Protein 2HQ1 (pdb70)

Foldseek 3Di:
DQQALAEEEQEPCLDDLSVLLQLLNQVNHHAYEYEEAPPDPRNVVSQVVSVVVPGHYDYQHDQLLDLVSLVSSVVRRCVRRNAHAEYEQDFCCCLLSTQPSSLVNNCVVRVVRCLVVLHHEYEGEQDVVSSVCNRVNNLVVQLVSQVVSVVSHYAGEYEYEAAEDDPVLVPDDPVVNQVVLVVAQQSDHHYSNVSSVVVVCRSGPVCPPDHSYYHYHYNRD

Secondary structure (DSSP, 8-state):
-TTTT-EEEESS-SSHHHHHHHHHHHHTT-EEEEEE-TT-SHHHHHHHHHHHTT--EEEEES-TTSHHHHHHHHHHHHHHHS---EEEE---HHHHIIIIIHHHHHHHHHHHHHHHHT-EEEEEEP--HHHHHHHHHHHHHHHHHHHHHGGGTEEEEEEEE-SB--HHHHTS-HHHHHHHHTTSTTSS-B-HHHHHHHHHHHHSGGGTT--S-EEEESTT-

Radius of gyration: 16.8 Å; Cα contacts (8 Å, |Δi|>4): 460; chains: 1; bounding box: 51×42×37 Å

CATH classification: 3.40.50.720

Nearest PDB structures (foldseek):
  2hq1-assembly1_A  TM=1.005E+00  e=5.958E-45  Acetivibrio thermocellus
  4wk6-assembly1_D  TM=9.232E-01  e=7.445E-24  Vibrio cholerae 12129(1)
  1i01-assembly2_E  TM=9.158E-01  e=7.546E-23  Escherichia coli
  3grp-assembly1_A  TM=9.390E-01  e=1.864E-21  Bartonella henselae str. Houston-1
  4mow-assembly1_C  TM=8.942E-01  e=3.079E-19  Burkholderia cenocepacia J2315

Structure (mmCIF, N/CA/C/O backbone):
data_2HQ1
#
_entry.id   2HQ1
#
_cell.length_a   77.982
_cell.length_b   99.487
_cell.length_c   69.833
_cell.angle_alpha   90.00
_cell.angle_beta   90.00
_cell.angle_gamma   90.00
#
_symmetry.space_group_name_H-M   'C 2 2 2'
#
loop_
_entity.id
_entity.type
_entity.pdbx_description
1 polymer 'Glucose/ribitol dehydrogenase'
2 water water
#
loop_
_atom_site.group_PDB
_atom_site.id
_atom_site.type_symbol
_atom_site.label_atom_id
_atom_site.label_alt_id
_atom_site.label_comp_id
_atom_site.label_asym_id
_atom_site.label_entity_id
_atom_site.label_seq_id
_atom_site.pdbx_PDB_ins_code
_atom_site.Cartn_x
_atom_site.Cartn_y
_atom_site.Cartn_z
_atom_site.occupancy
_atom_site.B_iso_or_equiv
_atom_site.auth_seq_id
_atom_site.auth_comp_id
_atom_site.auth_asym_id
_atom_site.auth_atom_id
_atom_site.pdbx_PDB_model_num
ATOM 1 N N . MET A 1 1 ? -3.905 13.963 27.601 1.00 29.04 1 MET A N 1
ATOM 2 C CA A MET A 1 1 ? -3.661 14.756 28.839 0.50 28.61 1 MET A CA 1
ATOM 3 C CA B MET A 1 1 ? -3.698 14.719 28.872 0.50 28.87 1 MET A CA 1
ATOM 4 C C . MET A 1 1 ? -4.605 15.967 28.899 1.00 28.46 1 MET A C 1
ATOM 5 O O . MET A 1 1 ? -5.764 15.886 28.491 1.00 28.58 1 MET A O 1
ATOM 14 N N . GLN A 1 2 ? -4.097 17.102 29.385 1.00 27.72 2 GLN A N 1
ATOM 15 C CA . GLN A 1 2 ? -4.896 18.326 29.595 1.00 27.24 2 GLN A CA 1
ATOM 16 C C . GLN A 1 2 ? -5.661 18.870 28.382 1.00 25.84 2 GLN A C 1
ATOM 17 O O . GLN A 1 2 ? -6.746 19.438 28.540 1.00 25.64 2 GLN A O 1
ATOM 23 N N . LEU A 1 3 ? -5.097 18.706 27.188 1.00 24.07 3 LEU A N 1
ATOM 24 C CA . LEU A 1 3 ? -5.701 19.236 25.969 1.00 22.94 3 LEU A CA 1
ATOM 25 C C . LEU A 1 3 ? -6.172 18.145 24.995 1.00 22.77 3 LEU A C 1
ATOM 26 O O . LEU A 1 3 ? -6.361 18.413 23.807 1.00 22.51 3 LEU A O 1
ATOM 31 N N . LYS A 1 4 ? -6.384 16.929 25.504 1.00 22.77 4 LYS A N 1
ATOM 32 C CA . LYS A 1 4 ? -6.901 15.819 24.690 1.00 22.83 4 LYS A CA 1
ATOM 33 C C . LYS A 1 4 ? -8.164 16.217 23.936 1.00 22.66 4 LYS A C 1
ATOM 34 O O . LYS A 1 4 ? -9.101 16.751 24.525 1.00 22.60 4 LYS A O 1
ATOM 36 N N . GLY A 1 5 ? -8.169 15.978 22.629 1.00 22.51 5 GLY A N 1
ATOM 37 C CA . GLY A 1 5 ? -9.331 16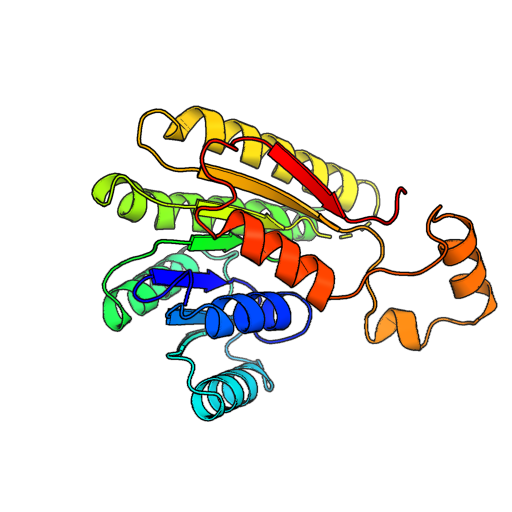.268 21.793 1.00 22.05 5 GLY A CA 1
ATOM 38 C C . GLY A 1 5 ? -9.513 17.726 21.430 1.00 21.55 5 GLY A C 1
ATOM 39 O O . GLY A 1 5 ? -10.474 18.077 20.735 1.00 21.71 5 GLY A O 1
ATOM 40 N N . LYS A 1 6 ? -8.602 18.581 21.896 1.00 20.61 6 LYS A N 1
ATOM 41 C CA . LYS A 1 6 ? -8.601 19.995 21.512 1.00 20.09 6 LYS A CA 1
ATOM 42 C C . LYS A 1 6 ? -7.629 20.252 20.355 1.00 19.58 6 LYS A C 1
ATOM 43 O O . LYS A 1 6 ? -6.683 19.486 20.150 1.00 19.70 6 LYS A O 1
ATOM 49 N N . THR A 1 7 ? -7.881 21.323 19.603 1.00 19.03 7 THR A N 1
ATOM 50 C CA . THR A 1 7 ? -7.035 21.719 18.478 1.00 18.56 7 THR A CA 1
ATOM 51 C C . THR A 1 7 ? -6.392 23.075 18.745 1.00 17.95 7 THR A C 1
ATOM 52 O O . THR A 1 7 ? -7.080 24.041 19.070 1.00 17.94 7 THR A O 1
ATOM 56 N N . ALA A 1 8 ? -5.070 23.136 18.605 1.00 17.14 8 ALA A N 1
ATOM 57 C CA . ALA A 1 8 ? -4.348 24.398 18.736 1.00 16.79 8 ALA A CA 1
ATOM 58 C C . ALA A 1 8 ? -3.662 24.778 17.433 1.00 16.26 8 ALA A C 1
ATOM 59 O O . ALA A 1 8 ? -2.969 23.955 16.827 1.00 16.39 8 ALA A O 1
ATOM 61 N N . ILE A 1 9 ? -3.885 26.019 17.007 1.00 15.55 9 ILE A N 1
ATOM 62 C CA . ILE A 1 9 ? -3.136 26.634 15.911 1.00 15.16 9 ILE A CA 1
ATOM 63 C C . ILE A 1 9 ? -2.043 27.508 16.514 1.00 15.14 9 ILE A C 1
ATOM 64 O O . ILE A 1 9 ? -2.316 28.370 17.343 1.00 14.14 9 ILE A O 1
ATOM 69 N N . VAL A 1 10 ? -0.806 27.267 16.090 1.00 14.92 10 VAL A N 1
ATOM 70 C CA . VAL A 1 10 ? 0.319 28.066 16.532 1.00 15.69 10 VAL A CA 1
ATOM 71 C C . VAL A 1 10 ? 0.914 28.680 15.275 1.00 16.02 10 VAL A C 1
ATOM 72 O O . VAL A 1 10 ? 1.425 27.959 14.414 1.00 16.40 10 VAL A O 1
ATOM 76 N N . THR A 1 11 ? 0.819 29.997 15.147 1.00 16.45 11 THR A N 1
ATOM 77 C CA . THR A 1 11 ? 1.410 30.671 13.993 1.00 17.77 11 THR A CA 1
ATOM 78 C C . THR A 1 11 ? 2.929 30.749 14.172 1.00 18.13 11 THR A C 1
ATOM 79 O O . THR A 1 11 ? 3.428 30.662 15.299 1.00 18.31 11 THR A O 1
ATOM 83 N N . GLY A 1 12 ? 3.652 30.864 13.056 1.00 18.73 12 GLY A N 1
ATOM 84 C CA . GLY A 1 12 ? 5.122 30.938 13.064 1.00 19.39 12 GLY A CA 1
ATOM 85 C C . GLY A 1 12 ? 5.791 29.836 13.871 1.00 19.48 12 GLY A C 1
ATOM 86 O O . GLY A 1 12 ? 6.655 30.100 14.713 1.00 19.78 12 GLY A O 1
ATOM 87 N N . SER A 1 13 ? 5.398 28.595 13.607 1.00 19.44 13 SER A N 1
ATOM 88 C CA . SER A 1 13 ? 5.770 27.474 14.461 1.00 19.85 13 SER A CA 1
ATOM 89 C C . SER A 1 13 ? 6.722 26.465 13.799 1.00 19.93 13 SER A C 1
ATOM 90 O O . SER A 1 13 ? 6.870 25.335 14.270 1.00 19.85 13 SER A O 1
ATOM 93 N N . SER A 1 14 ? 7.384 26.887 12.725 1.00 20.65 14 SER A N 1
ATOM 94 C CA . SER A 1 14 ? 8.310 26.023 11.991 1.00 21.17 14 SER A CA 1
ATOM 95 C C . SER A 1 14 ? 9.606 25.837 12.768 1.00 21.33 14 SER A C 1
ATOM 96 O O . SER A 1 14 ? 10.274 24.806 12.641 1.00 21.70 14 SER A O 1
ATOM 99 N N . ARG A 1 15 ? 9.946 26.841 13.573 1.00 21.22 15 ARG A N 1
ATOM 100 C CA . ARG A 1 15 ? 11.206 26.873 14.304 1.00 21.11 15 ARG A CA 1
ATOM 101 C C . ARG A 1 15 ? 11.101 27.749 15.555 1.00 20.97 15 ARG A C 1
ATOM 102 O O . ARG A 1 15 ? 10.130 28.489 15.733 1.00 20.90 15 ARG A O 1
ATOM 104 N N . GLY A 1 16 ? 12.114 27.657 16.414 1.00 20.61 16 GLY A N 1
ATOM 105 C CA . GLY A 1 16 ? 12.276 28.568 17.540 1.00 20.24 16 GLY A CA 1
ATOM 106 C C . GLY A 1 16 ? 11.139 28.520 18.541 1.00 19.83 16 GLY A C 1
ATOM 107 O O . GLY A 1 16 ? 10.657 27.448 18.900 1.00 19.83 16 GLY A O 1
ATOM 108 N N . LEU A 1 17 ? 10.713 29.694 18.981 1.00 19.87 17 LEU A N 1
ATOM 109 C CA . LEU A 1 17 ? 9.691 29.819 20.015 1.00 19.98 17 LEU A CA 1
ATOM 110 C C . LEU A 1 17 ? 8.355 29.170 19.637 1.00 19.63 17 LEU A C 1
ATOM 111 O O . LEU A 1 17 ? 7.724 28.501 20.468 1.00 19.88 17 LEU A O 1
ATOM 116 N N . GLY A 1 18 ? 7.934 29.366 18.389 1.00 19.05 18 GLY A N 1
ATOM 117 C CA . GLY A 1 18 ? 6.658 28.848 17.907 1.00 18.53 18 GLY A CA 1
ATOM 118 C C . GLY A 1 18 ? 6.643 27.339 17.940 1.00 18.67 18 GLY A C 1
ATOM 119 O O . GLY A 1 18 ? 5.662 26.727 18.368 1.00 18.15 18 GLY A O 1
ATOM 120 N N . LYS A 1 19 ? 7.746 26.741 17.490 1.00 18.27 19 LYS A N 1
ATOM 121 C CA . LYS A 1 19 ? 7.925 25.300 17.528 1.00 18.52 19 LYS A CA 1
ATOM 122 C C . LYS A 1 19 ? 7.895 24.759 18.965 1.00 17.82 19 LYS A C 1
ATOM 123 O O . LYS A 1 19 ? 7.257 23.746 19.227 1.00 17.66 19 LYS A O 1
ATOM 129 N N . ALA A 1 20 ? 8.584 25.435 19.887 1.00 17.39 20 ALA A N 1
ATOM 130 C CA . ALA A 1 20 ? 8.586 25.025 21.294 1.00 17.00 20 ALA A CA 1
ATOM 131 C C . ALA A 1 20 ? 7.174 25.095 21.902 1.00 16.67 20 ALA A C 1
ATOM 132 O O . ALA A 1 20 ? 6.762 24.194 22.632 1.00 16.72 20 ALA A O 1
ATOM 134 N N . ILE A 1 21 ? 6.452 26.167 21.595 1.00 16.82 21 ILE A N 1
ATOM 135 C CA . ILE A 1 21 ? 5.054 26.328 22.032 1.00 16.98 21 ILE A CA 1
ATOM 136 C C . ILE A 1 21 ? 4.159 25.204 21.499 1.00 17.39 21 ILE A C 1
ATOM 137 O O . ILE A 1 21 ? 3.438 24.573 22.266 1.00 17.14 21 ILE A O 1
ATOM 142 N N . ALA A 1 22 ? 4.242 24.933 20.194 1.00 17.71 22 ALA A N 1
ATOM 143 C CA . ALA A 1 22 ? 3.474 23.851 19.574 1.00 18.03 22 ALA A CA 1
ATOM 144 C C . ALA A 1 22 ? 3.851 22.474 20.136 1.00 18.19 22 ALA A C 1
ATOM 145 O O . ALA A 1 22 ? 2.976 21.637 20.369 1.00 18.26 22 ALA A O 1
ATOM 147 N N . TRP A 1 23 ? 5.150 22.249 20.365 1.00 18.72 23 TRP A N 1
ATOM 148 C CA . TRP A 1 23 ? 5.644 21.041 21.033 1.00 19.25 23 TRP A CA 1
ATOM 149 C C . TRP A 1 23 ? 5.011 20.831 22.416 1.00 18.92 23 TRP A C 1
ATOM 150 O O . TRP A 1 23 ? 4.600 19.726 22.753 1.00 18.70 23 TRP A O 1
ATOM 161 N N . LYS A 1 24 ? 4.935 21.888 23.221 1.00 18.84 24 LYS A N 1
ATOM 162 C CA . LYS A 1 24 ? 4.360 21.750 24.558 1.00 18.44 24 LYS A CA 1
ATOM 163 C C . LYS A 1 24 ? 2.853 21.429 24.465 1.00 18.34 24 LYS A C 1
ATOM 164 O O . LYS A 1 24 ? 2.352 20.529 25.156 1.00 17.46 24 LYS A O 1
ATOM 170 N N . LEU A 1 25 ? 2.147 22.155 23.605 1.00 18.23 25 LEU A N 1
ATOM 171 C CA . LEU A 1 25 ? 0.705 21.946 23.452 1.00 18.84 25 LEU A CA 1
ATOM 172 C C . LEU A 1 25 ? 0.416 20.545 22.920 1.00 19.25 25 LEU A C 1
ATOM 173 O O . LEU A 1 25 ? -0.502 19.862 23.397 1.00 19.23 25 LEU A O 1
ATOM 178 N N . GLY A 1 26 ? 1.225 20.112 21.950 1.00 19.69 26 GLY A N 1
ATOM 179 C CA . GLY A 1 26 ? 1.138 18.768 21.404 1.00 20.82 26 GLY A CA 1
ATOM 180 C C . GLY A 1 26 ? 1.289 17.718 22.481 1.00 21.56 26 GLY A C 1
ATOM 181 O O . GLY A 1 26 ? 0.513 16.758 22.535 1.00 21.65 26 GLY A O 1
ATOM 182 N N . ASN A 1 27 ? 2.267 17.915 23.366 1.00 22.15 27 ASN A N 1
ATOM 183 C CA . ASN A 1 27 ? 2.530 16.950 24.426 1.00 23.06 27 ASN A CA 1
ATOM 184 C C . ASN A 1 27 ? 1.523 16.988 25.564 1.00 22.80 27 ASN A C 1
ATOM 185 O O . ASN A 1 27 ? 1.489 16.081 26.390 1.00 23.18 27 ASN A O 1
ATOM 190 N N . MET A 1 28 ? 0.706 18.040 25.594 1.00 22.28 28 MET A N 1
ATOM 191 C CA . MET A 1 28 ? -0.438 18.113 26.510 1.00 21.67 28 MET A CA 1
ATOM 192 C C . MET A 1 28 ? -1.669 17.426 25.923 1.00 21.81 28 MET A C 1
ATOM 193 O O . MET A 1 28 ? -2.748 17.437 26.531 1.00 21.54 28 MET A O 1
ATOM 198 N N . GLY A 1 29 ? -1.494 16.823 24.743 1.00 21.88 29 GLY A N 1
ATOM 199 C CA . GLY A 1 29 ? -2.544 16.055 24.058 1.00 21.47 29 GLY A CA 1
ATOM 200 C C . GLY A 1 29 ? -3.305 16.733 22.930 1.00 21.24 29 GLY A C 1
ATOM 201 O O . GLY A 1 29 ? -4.225 16.136 22.366 1.00 21.36 29 GLY A O 1
ATOM 202 N N . ALA A 1 30 ? -2.939 17.972 22.596 1.00 20.63 30 ALA A N 1
ATOM 203 C CA . ALA A 1 30 ? -3.671 18.737 21.583 1.00 20.06 30 ALA A CA 1
ATOM 204 C C . ALA A 1 30 ? -3.331 18.307 20.162 1.00 20.14 30 ALA A C 1
ATOM 205 O O . ALA A 1 30 ? -2.200 17.916 19.874 1.00 19.56 30 ALA A 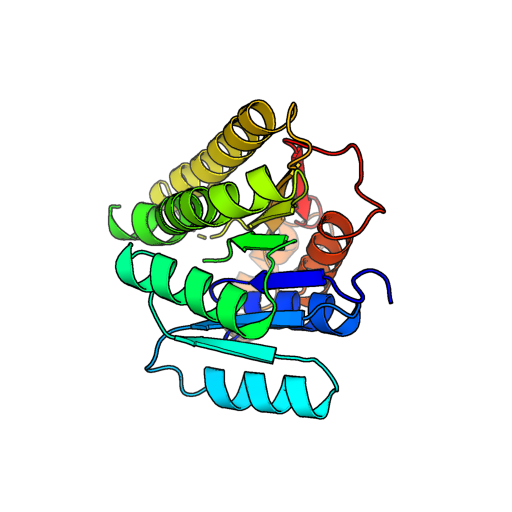O 1
ATOM 207 N N . ASN A 1 31 ? -4.324 18.384 19.279 1.00 19.80 31 ASN A N 1
ATOM 208 C CA . ASN A 1 31 ? -4.085 18.349 17.839 1.00 19.43 31 ASN A CA 1
ATOM 209 C C . ASN A 1 31 ? -3.443 19.675 17.434 1.00 19.17 31 ASN A C 1
ATOM 210 O O . ASN A 1 31 ? -3.889 20.744 17.862 1.00 19.24 31 ASN A O 1
ATOM 215 N N . ILE A 1 32 ? -2.388 19.605 16.631 1.00 18.59 32 ILE A N 1
ATOM 216 C CA . ILE A 1 32 ? -1.599 20.785 16.306 1.00 18.36 32 ILE A CA 1
ATOM 217 C C . ILE A 1 32 ? -1.697 21.159 14.833 1.00 18.60 32 ILE A C 1
ATOM 218 O O . ILE A 1 32 ? -1.587 20.303 13.946 1.00 18.64 32 ILE A O 1
ATOM 223 N N . VAL A 1 33 ? -1.906 22.450 14.593 1.00 18.67 33 VAL A N 1
ATOM 224 C CA . VAL A 1 33 ? -1.770 23.033 13.270 1.00 18.93 33 VAL A CA 1
ATOM 225 C C . VAL A 1 33 ? -0.511 23.898 13.288 1.00 19.28 33 VAL A C 1
ATOM 226 O O . VAL A 1 33 ? -0.485 24.980 13.885 1.00 18.57 33 VAL A O 1
ATOM 230 N N . LEU A 1 34 ? 0.547 23.379 12.672 1.00 20.21 34 LEU A N 1
ATOM 231 C CA . LEU A 1 34 ? 1.766 24.145 12.477 1.00 21.05 34 LEU A CA 1
ATOM 232 C C . LEU A 1 34 ? 1.587 25.107 11.317 1.00 21.80 34 LEU A C 1
ATOM 233 O O . LEU A 1 34 ? 0.813 24.850 10.389 1.00 22.00 34 LEU A O 1
ATOM 238 N N . ASN A 1 35 ? 2.314 26.216 11.371 1.00 22.82 35 ASN A N 1
ATOM 239 C CA . ASN A 1 35 ? 2.254 27.234 10.335 1.00 23.77 35 ASN A CA 1
ATOM 240 C C . ASN A 1 35 ? 3.648 27.769 10.024 1.00 24.69 35 ASN A C 1
ATOM 241 O O . ASN A 1 35 ? 4.478 27.951 10.926 1.00 24.40 35 ASN A O 1
ATOM 246 N N . GLY A 1 36 ? 3.907 27.988 8.739 1.00 25.27 36 GLY A N 1
ATOM 247 C CA . GLY A 1 36 ? 5.167 28.571 8.297 1.00 26.96 36 GLY A CA 1
ATOM 248 C C . GLY A 1 36 ? 5.180 28.782 6.799 1.00 28.08 36 GLY A C 1
ATOM 249 O O . GLY A 1 36 ? 4.276 28.330 6.096 1.00 27.91 36 GLY A O 1
ATOM 250 N N . SER A 1 37 ? 6.213 29.469 6.317 1.00 29.33 37 SER A N 1
ATOM 251 C CA . SER A 1 37 ? 6.402 29.718 4.885 1.00 30.59 37 SER A CA 1
ATOM 252 C C . SER A 1 37 ? 6.466 28.420 4.072 1.00 31.55 37 SER A C 1
ATOM 253 O O . SER A 1 37 ? 7.012 27.419 4.541 1.00 31.24 37 SER A O 1
ATOM 256 N N . PRO A 1 38 ? 5.907 28.433 2.844 1.00 32.86 38 PRO A N 1
ATOM 257 C CA . PRO A 1 38 ? 6.103 27.301 1.930 1.00 33.85 38 PRO A CA 1
ATOM 258 C C . PRO A 1 38 ? 7.592 27.039 1.635 1.00 34.97 38 PRO A C 1
ATOM 259 O O . PRO A 1 38 ? 7.970 25.909 1.305 1.00 34.78 38 PRO A O 1
ATOM 263 N N . ALA A 1 39 ? 8.415 28.079 1.789 1.00 36.56 39 ALA A N 1
ATOM 264 C CA . ALA A 1 39 ? 9.864 28.012 1.544 1.00 37.55 39 ALA A CA 1
ATOM 265 C C . ALA A 1 39 ? 10.678 27.473 2.733 1.00 38.42 39 ALA A C 1
ATOM 266 O O . ALA A 1 39 ? 11.908 27.366 2.650 1.00 38.65 39 ALA A O 1
ATOM 268 N N . SER A 1 40 ? 9.996 27.144 3.832 1.00 38.69 40 SER A N 1
ATOM 269 C CA A SER A 1 40 ? 10.659 26.623 5.027 0.50 38.97 40 SER A CA 1
ATOM 270 C CA B SER A 1 40 ? 10.655 26.627 5.027 0.50 38.89 40 SER A CA 1
ATOM 271 C C . SER A 1 40 ? 11.256 25.241 4.787 1.00 39.09 40 SER A C 1
ATOM 272 O O . SER A 1 40 ? 10.573 24.325 4.310 1.00 39.19 40 SER A O 1
ATOM 277 N N . THR A 1 41 ? 12.537 25.100 5.116 1.00 39.24 41 THR A N 1
ATOM 278 C CA . THR A 1 41 ? 13.217 23.815 5.041 1.00 39.40 41 THR A CA 1
ATOM 279 C C . THR A 1 41 ? 12.862 23.021 6.302 1.00 39.27 41 THR A C 1
ATOM 280 O O . THR A 1 41 ? 12.818 21.785 6.288 1.00 39.63 41 THR A O 1
ATOM 284 N N . SER A 1 42 ? 12.580 23.752 7.380 1.00 38.80 42 SER A N 1
ATOM 285 C CA . SER A 1 42 ? 12.335 23.162 8.698 1.00 38.16 42 SER A CA 1
ATOM 286 C C . SER A 1 42 ? 10.886 22.720 8.956 1.00 37.54 42 SER A C 1
ATOM 287 O O . SER A 1 42 ? 10.662 21.796 9.741 1.00 37.69 42 SER A O 1
ATOM 290 N N . LEU A 1 43 ? 9.918 23.356 8.293 1.00 36.61 43 LEU A N 1
ATOM 291 C CA . LEU A 1 43 ? 8.489 23.083 8.530 1.00 35.65 43 LEU A CA 1
ATOM 292 C C . LEU A 1 43 ? 8.116 21.602 8.431 1.00 35.13 43 LEU A C 1
ATOM 293 O O . LEU A 1 43 ? 7.471 21.055 9.333 1.00 34.86 43 LEU A O 1
ATOM 298 N N . ASP A 1 44 ? 8.516 20.965 7.331 1.00 34.41 44 ASP A N 1
ATOM 299 C CA . ASP A 1 44 ? 8.205 19.555 7.103 1.00 33.58 44 ASP A CA 1
ATOM 300 C C . ASP A 1 44 ? 8.923 18.651 8.109 1.00 32.81 44 ASP A C 1
ATOM 301 O O . ASP A 1 44 ? 8.310 17.734 8.667 1.00 32.72 44 ASP A O 1
ATOM 306 N N . ALA A 1 45 ? 10.211 18.921 8.345 1.00 31.90 45 ALA A N 1
ATOM 307 C CA . ALA A 1 45 ? 11.001 18.165 9.325 1.00 30.91 45 ALA A CA 1
ATOM 308 C C . ALA A 1 45 ? 10.356 18.225 10.705 1.00 30.25 45 ALA A C 1
ATOM 309 O O . ALA A 1 45 ? 10.205 17.198 11.370 1.00 30.18 45 ALA A O 1
ATOM 311 N N . THR A 1 46 ? 9.958 19.434 11.108 1.00 29.48 46 THR A N 1
ATOM 312 C CA . THR A 1 46 ? 9.270 19.681 12.382 1.00 28.54 46 THR A CA 1
ATOM 313 C C . THR A 1 46 ? 7.977 18.869 12.506 1.00 27.96 46 THR A C 1
ATOM 314 O O . THR A 1 46 ? 7.761 18.211 13.526 1.00 27.65 46 THR A O 1
ATOM 318 N N . ALA A 1 47 ? 7.143 18.888 11.464 1.00 27.10 47 ALA A N 1
ATOM 319 C CA . ALA A 1 47 ? 5.917 18.075 11.440 1.00 26.85 47 ALA A CA 1
ATOM 320 C C . ALA A 1 47 ? 6.185 16.576 11.600 1.00 26.64 47 ALA A C 1
ATOM 321 O O . ALA A 1 47 ? 5.468 15.892 12.336 1.00 26.72 47 ALA A O 1
ATOM 323 N N . GLU A 1 48 ? 7.214 16.069 10.916 1.00 26.63 48 GLU A N 1
ATOM 324 C CA . GLU A 1 48 ? 7.584 14.656 11.015 0.50 26.23 48 GLU A CA 1
ATOM 325 C C . GLU A 1 48 ? 8.078 14.295 12.417 1.00 25.99 48 GLU A C 1
ATOM 326 O O . GLU A 1 48 ? 7.735 13.236 12.959 1.00 26.01 48 GLU A O 1
ATOM 332 N N . GLU A 1 49 ? 8.878 15.183 13.003 1.00 25.86 49 GLU A N 1
ATOM 333 C CA . GLU A 1 49 ? 9.305 15.047 14.397 1.00 26.01 49 GLU A CA 1
ATOM 334 C C . GLU A 1 49 ? 8.124 14.952 15.372 1.00 25.87 49 GLU A C 1
ATOM 335 O O . GLU A 1 49 ? 8.106 14.091 16.251 1.00 25.84 49 GLU A O 1
ATOM 341 N N . PHE A 1 50 ? 7.135 15.825 15.193 1.00 26.04 50 PHE A N 1
ATOM 342 C CA . PHE A 1 50 ? 5.920 15.829 16.015 1.00 26.33 50 PHE A CA 1
ATOM 343 C C . PHE A 1 50 ? 5.144 14.520 15.888 1.00 26.67 50 PHE A C 1
ATOM 344 O O . PHE A 1 50 ? 4.731 13.944 16.888 1.00 26.43 50 PHE A O 1
ATOM 352 N N . LYS A 1 51 ? 4.956 14.062 14.650 1.00 27.54 51 LYS A N 1
ATOM 353 C CA . LYS A 1 51 ? 4.255 12.805 14.369 1.00 27.99 51 LYS A CA 1
ATOM 354 C C . LYS A 1 51 ? 4.949 11.603 15.010 1.00 28.27 51 LYS A C 1
ATOM 355 O O . LYS A 1 51 ? 4.288 10.745 15.598 1.00 28.55 51 LYS A O 1
ATOM 357 N N . ALA A 1 52 ? 6.279 11.555 14.909 1.00 28.40 52 ALA A N 1
ATOM 358 C CA . ALA A 1 52 ? 7.066 10.480 15.517 1.00 28.68 52 ALA A CA 1
ATOM 359 C C . ALA A 1 52 ? 6.930 10.455 17.045 1.00 29.02 52 ALA A C 1
ATOM 360 O O . ALA A 1 52 ? 7.012 9.389 17.670 1.00 29.13 52 ALA A O 1
ATOM 362 N N . ALA A 1 53 ? 6.700 11.631 17.633 1.00 29.12 53 ALA A N 1
ATOM 363 C CA . ALA A 1 53 ? 6.484 11.773 19.074 1.00 29.30 53 ALA A CA 1
ATOM 364 C C . ALA A 1 53 ? 5.041 11.490 19.487 1.00 29.20 53 ALA A C 1
ATOM 365 O O . ALA A 1 53 ? 4.709 11.527 20.675 1.00 29.72 53 ALA A O 1
ATOM 367 N N . GLY A 1 54 ? 4.187 11.217 18.505 1.00 29.01 54 GLY A N 1
ATOM 368 C CA . GLY A 1 54 ? 2.805 10.822 18.773 1.00 28.70 54 GLY A CA 1
ATOM 369 C C . GLY A 1 54 ? 1.792 11.953 18.747 1.00 28.36 54 GLY A C 1
ATOM 370 O O . GLY A 1 54 ? 0.647 11.777 19.175 1.00 28.38 54 GLY A O 1
ATOM 371 N N . ILE A 1 55 ? 2.215 13.112 18.246 1.00 27.86 55 ILE A N 1
ATOM 372 C CA . ILE A 1 55 ? 1.354 14.291 18.159 1.00 27.08 55 ILE A CA 1
ATOM 373 C C . ILE A 1 55 ? 0.638 14.294 16.808 1.00 27.23 55 ILE A C 1
ATOM 374 O O . ILE A 1 55 ? 1.273 14.138 15.760 1.00 27.10 55 ILE A O 1
ATOM 379 N N . ASN A 1 56 ? -0.684 14.453 16.847 1.00 27.18 56 ASN A N 1
ATOM 380 C CA A ASN A 1 56 ? -1.471 14.598 15.632 0.50 27.09 56 ASN A CA 1
ATOM 381 C CA B ASN A 1 56 ? -1.491 14.595 15.644 0.50 27.14 56 ASN A CA 1
ATOM 382 C C . ASN A 1 56 ? -1.275 15.993 15.064 1.00 27.12 56 ASN A C 1
ATOM 383 O O . ASN A 1 56 ? -1.617 16.999 15.695 1.00 27.21 56 ASN A O 1
ATOM 392 N N . VAL A 1 57 ? -0.704 16.054 13.870 1.00 26.99 57 VAL A N 1
ATOM 393 C CA . VAL A 1 57 ? -0.293 17.332 13.313 1.00 27.39 57 VAL A CA 1
ATOM 394 C C . VAL A 1 57 ? -0.627 17.510 11.829 1.00 27.42 57 VAL A C 1
ATOM 395 O O . VAL A 1 57 ? -0.448 16.600 11.021 1.00 27.62 57 VAL A O 1
ATOM 399 N N . VAL A 1 58 ? -1.135 18.694 11.499 1.00 27.14 58 VAL A N 1
ATOM 400 C CA . VAL A 1 58 ? -1.350 19.109 10.121 1.00 26.65 58 VAL A CA 1
ATOM 401 C C . VAL A 1 58 ? -0.534 20.381 9.912 1.00 26.44 58 VAL A C 1
ATOM 402 O O . VAL A 1 58 ? -0.194 21.073 10.881 1.00 26.24 58 VAL A O 1
ATOM 406 N N . VAL A 1 59 ? -0.194 20.673 8.661 1.00 26.23 59 VAL A N 1
ATOM 407 C CA . VAL A 1 59 ? 0.636 21.829 8.340 1.00 26.45 59 VAL A CA 1
ATOM 408 C C . VAL A 1 59 ? -0.107 22.792 7.413 1.00 26.68 59 VAL A C 1
ATOM 409 O O . VAL A 1 59 ? -0.619 22.388 6.370 1.00 26.74 59 VAL A O 1
ATOM 413 N N . ALA A 1 60 ? -0.178 24.056 7.820 1.00 27.13 60 ALA A N 1
ATOM 414 C CA . ALA A 1 60 ? -0.709 25.132 6.989 1.00 27.87 60 ALA A CA 1
ATOM 415 C C . ALA A 1 60 ? 0.435 26.032 6.507 1.00 28.54 60 ALA A C 1
ATOM 416 O O . ALA A 1 60 ? 1.040 26.763 7.300 1.00 28.22 60 ALA A O 1
ATOM 418 N N . LYS A 1 61 ? 0.736 25.964 5.208 1.00 29.26 61 LYS A N 1
ATOM 419 C CA . LYS A 1 61 ? 1.836 26.740 4.623 1.00 30.18 61 LYS A CA 1
ATOM 420 C C . LYS A 1 61 ? 1.345 28.075 4.070 1.00 30.56 61 LYS A C 1
ATOM 421 O O . LYS A 1 61 ? 0.376 28.123 3.310 1.00 30.98 61 LYS A O 1
ATOM 427 N N . GLY A 1 62 ? 2.021 29.151 4.452 1.00 30.73 62 GLY A N 1
ATOM 428 C CA . GLY A 1 62 ? 1.643 30.495 4.030 1.00 31.22 62 GLY A CA 1
ATOM 429 C C . GLY A 1 62 ? 2.135 31.573 4.977 1.00 31.38 62 GLY A C 1
ATOM 430 O O . GLY A 1 62 ? 2.753 31.276 6.000 1.00 31.86 62 GLY A O 1
ATOM 431 N N . ASP A 1 63 ? 1.865 32.828 4.628 1.00 31.37 63 ASP A N 1
ATOM 432 C CA . ASP A 1 63 ? 2.213 33.968 5.475 1.00 31.43 63 ASP A CA 1
ATOM 433 C C . ASP A 1 63 ? 0.943 34.546 6.091 1.00 31.23 63 ASP A C 1
ATOM 434 O O . ASP A 1 63 ? 0.041 34.986 5.375 1.00 31.09 63 ASP A O 1
ATOM 436 N N . VAL A 1 64 ? 0.876 34.535 7.420 1.00 31.22 64 VAL A N 1
ATOM 437 C CA . VAL A 1 64 ? -0.340 34.950 8.139 1.00 30.93 64 VAL A CA 1
ATOM 438 C C . VAL A 1 64 ? -0.556 36.466 8.187 1.00 31.10 64 VAL A C 1
ATOM 439 O O . VAL A 1 64 ? -1.483 36.950 8.851 1.00 30.88 64 VAL A O 1
ATOM 443 N N . LYS A 1 65 ? 0.297 37.206 7.483 1.00 31.15 65 LYS A N 1
ATOM 444 C CA . LYS A 1 65 ? 0.096 38.638 7.283 1.00 31.60 65 LYS A CA 1
ATOM 445 C C . LYS A 1 65 ? -0.817 38.892 6.068 1.00 31.63 65 LYS A C 1
ATOM 446 O O . LYS A 1 65 ? -1.242 40.022 5.821 1.00 31.63 65 LYS A O 1
ATOM 452 N N . ASN A 1 66 ? -1.126 37.825 5.333 1.00 31.65 66 ASN A N 1
ATOM 453 C CA . ASN A 1 66 ? -2.014 37.896 4.173 1.00 31.92 66 ASN A CA 1
ATOM 454 C C . ASN A 1 66 ? -3.346 37.176 4.419 1.00 31.48 66 ASN A C 1
ATOM 455 O O . ASN A 1 66 ? -3.345 36.005 4.800 1.00 31.73 66 ASN A O 1
ATOM 460 N N . PRO A 1 67 ? -4.482 37.874 4.196 1.00 31.22 67 PRO A N 1
ATOM 461 C CA . PRO A 1 67 ? -5.840 37.329 4.381 1.00 30.88 67 PRO A CA 1
ATOM 462 C C . PRO A 1 67 ? -6.116 35.955 3.741 1.00 30.47 67 PRO A C 1
ATOM 463 O O . PRO A 1 67 ? -6.781 35.115 4.357 1.00 30.58 67 PRO A O 1
ATOM 467 N N . GLU A 1 68 ? -5.622 35.732 2.523 1.00 29.66 68 GLU A N 1
ATOM 468 C CA . GLU A 1 68 ? -5.844 34.470 1.815 1.00 28.67 68 GLU A CA 1
ATOM 469 C C . GLU A 1 68 ? -5.174 33.287 2.510 1.00 28.10 68 GLU A C 1
ATOM 470 O O . GLU A 1 68 ? -5.750 32.196 2.576 1.00 27.83 68 GLU A O 1
ATOM 472 N N . ASP A 1 69 ? -3.966 33.507 3.028 1.00 27.28 69 ASP A N 1
ATOM 473 C CA . ASP A 1 69 ? -3.239 32.479 3.779 1.00 26.81 69 ASP A CA 1
ATOM 474 C C . ASP A 1 69 ? -3.871 32.229 5.149 1.00 26.19 69 ASP A C 1
ATOM 475 O O . ASP A 1 69 ? -3.858 31.100 5.637 1.00 25.85 69 ASP A O 1
ATOM 480 N N . VAL A 1 70 ? -4.404 33.286 5.764 1.00 25.64 70 VAL A N 1
ATOM 481 C CA . VAL A 1 70 ? -5.131 33.153 7.036 1.00 25.13 70 VAL A CA 1
ATOM 482 C C . VAL A 1 70 ? -6.356 32.253 6.832 1.00 25.09 70 VAL A C 1
ATOM 483 O O . VAL A 1 70 ? -6.582 31.330 7.609 1.00 25.10 70 VAL A O 1
ATOM 487 N N . GLU A 1 71 ? -7.116 32.507 5.762 1.00 25.45 71 GLU A N 1
ATOM 488 C CA . GLU A 1 71 ? -8.269 31.682 5.395 1.00 25.47 71 GLU A CA 1
ATOM 489 C C . GLU A 1 71 ? -7.884 30.225 5.151 1.00 25.63 71 GLU A C 1
ATOM 490 O O . GLU A 1 71 ? -8.562 29.316 5.639 1.00 25.16 71 GLU A O 1
ATOM 492 N N . ASN A 1 72 ? -6.793 30.010 4.408 1.00 25.73 72 ASN A N 1
ATOM 493 C CA . ASN A 1 72 ? -6.247 28.665 4.195 1.00 26.05 72 ASN A CA 1
ATOM 494 C C . ASN A 1 72 ? -5.928 27.957 5.507 1.00 25.65 72 ASN A C 1
ATOM 495 O O . ASN A 1 72 ? -6.305 26.800 5.702 1.00 25.39 72 ASN A O 1
ATOM 500 N N . MET A 1 73 ? -5.219 28.661 6.391 1.00 25.71 73 MET A N 1
ATOM 501 C CA . MET A 1 73 ? -4.825 28.121 7.695 1.00 25.76 73 MET A CA 1
ATOM 502 C C . MET A 1 73 ? -6.050 27.625 8.457 1.00 24.89 73 MET A C 1
ATOM 503 O O . MET A 1 73 ? -6.074 26.486 8.938 1.00 24.42 73 MET A O 1
ATOM 508 N N . VAL A 1 74 ? -7.063 28.485 8.534 1.00 24.68 74 VAL A N 1
ATOM 509 C CA . VAL A 1 74 ? -8.328 28.162 9.193 1.00 24.73 74 VAL A CA 1
ATOM 510 C C . VAL A 1 74 ? -8.998 26.972 8.522 1.00 24.89 74 VAL A C 1
ATOM 511 O O . VAL A 1 74 ? -9.440 26.046 9.200 1.00 24.93 74 VAL A O 1
ATOM 515 N N . LYS A 1 75 ? -9.031 26.975 7.190 1.00 25.55 75 LYS A N 1
ATOM 516 C CA . LYS A 1 75 ? -9.608 25.852 6.444 1.00 26.39 75 LYS A CA 1
ATOM 517 C C . LYS A 1 75 ? -8.853 24.541 6.655 1.00 26.34 75 LYS A C 1
ATOM 518 O O . LYS A 1 75 ? -9.486 23.495 6.804 1.00 26.50 75 LYS A O 1
ATOM 524 N N . THR A 1 76 ? -7.518 24.573 6.682 1.00 26.73 76 THR A N 1
ATOM 525 C CA . THR A 1 76 ? -6.787 23.317 6.929 1.00 27.42 76 THR A CA 1
ATOM 526 C C . THR A 1 76 ? -7.016 22.786 8.345 1.00 27.26 76 THR A C 1
ATOM 527 O O . THR A 1 76 ? -7.082 21.577 8.539 1.00 27.80 76 THR A O 1
ATOM 531 N N . ALA A 1 77 ? -7.161 23.689 9.317 1.00 27.31 77 ALA A N 1
ATOM 532 C CA . ALA A 1 77 ? -7.490 23.305 10.692 1.00 27.20 77 ALA A CA 1
ATOM 533 C C . ALA A 1 77 ? -8.849 22.612 10.747 1.00 27.36 77 ALA A C 1
ATOM 534 O O . ALA A 1 77 ? -8.984 21.512 11.308 1.00 27.27 77 ALA A O 1
ATOM 536 N N . MET A 1 78 ? -9.845 23.260 10.149 1.00 27.59 78 MET A N 1
ATOM 537 C CA . MET A 1 78 ? -11.218 22.754 10.158 1.00 28.11 78 MET A CA 1
ATOM 538 C C . MET A 1 78 ? -11.348 21.445 9.381 1.00 28.24 78 MET A C 1
ATOM 539 O O . MET A 1 78 ? -11.944 20.493 9.882 1.00 28.64 78 MET A O 1
ATOM 544 N N . ASP A 1 79 ? -10.764 21.387 8.181 1.00 28.54 79 ASP A N 1
ATOM 545 C CA . ASP A 1 79 ? -10.725 20.144 7.397 1.00 28.71 79 ASP A CA 1
ATOM 546 C C . ASP A 1 79 ? -10.120 18.998 8.208 1.00 28.83 79 ASP A C 1
ATOM 547 O O . ASP A 1 79 ? -10.654 17.885 8.203 1.00 28.70 79 ASP A O 1
ATOM 552 N N . ALA A 1 80 ? -9.022 19.279 8.915 1.00 28.31 80 ALA A N 1
ATOM 553 C CA . ALA A 1 80 ? -8.319 18.252 9.678 1.00 28.33 80 ALA A CA 1
ATOM 554 C C . ALA A 1 80 ? -9.052 17.817 10.946 1.00 28.26 80 ALA A C 1
ATOM 555 O O . ALA A 1 80 ? -9.228 16.624 11.186 1.00 28.69 80 ALA A O 1
ATOM 557 N N . PHE A 1 81 ? -9.498 18.786 11.738 1.00 28.06 81 PHE A N 1
ATOM 558 C CA . PHE A 1 81 ? -9.949 18.512 13.098 1.00 27.83 81 PHE A CA 1
ATOM 559 C C . PHE A 1 81 ? -11.370 18.998 13.413 1.00 27.49 81 PHE A C 1
ATOM 560 O O . PHE A 1 81 ? -11.939 18.616 14.435 1.00 28.22 81 PHE A O 1
ATOM 568 N N . GLY A 1 82 ? -11.930 19.846 12.554 1.00 26.93 82 GLY A N 1
ATOM 569 C CA . GLY A 1 82 ? -13.325 20.299 12.693 1.00 25.88 82 GLY A CA 1
ATOM 570 C C . GLY A 1 82 ? -13.604 21.302 13.800 1.00 25.16 82 GLY A C 1
ATOM 571 O O . GLY A 1 82 ? -14.763 21.601 14.095 1.00 25.12 82 GLY A O 1
ATOM 572 N N . ARG A 1 83 ? -12.550 21.828 14.422 1.00 23.45 83 ARG A N 1
ATOM 573 C CA . ARG A 1 83 ? -12.702 22.789 15.513 1.00 22.54 83 ARG A CA 1
ATOM 574 C C . ARG A 1 83 ? -11.378 23.505 15.770 1.00 21.66 83 ARG A C 1
ATOM 575 O O . ARG A 1 83 ? -10.328 23.032 15.328 1.00 21.26 83 ARG A O 1
ATOM 583 N N . ILE A 1 84 ? -11.452 24.635 16.476 1.00 20.59 84 ILE A N 1
ATOM 584 C CA . ILE A 1 84 ? -10.276 25.399 16.912 1.00 19.70 84 ILE A CA 1
ATOM 585 C C . ILE A 1 84 ? -10.486 25.881 18.348 1.00 18.91 84 ILE A C 1
ATOM 586 O O . ILE A 1 84 ? -11.280 26.787 18.598 1.00 18.87 84 ILE A O 1
ATOM 591 N N . ASP A 1 85 ? -9.752 25.294 19.284 1.00 18.23 85 ASP A N 1
ATOM 592 C CA . ASP A 1 85 ? -9.907 25.640 20.700 1.00 18.08 85 ASP A CA 1
ATOM 593 C C . ASP A 1 85 ? -8.904 26.687 21.165 1.00 17.36 85 ASP A C 1
ATOM 594 O O . ASP A 1 85 ? -9.172 27.456 22.080 1.00 17.05 85 ASP A O 1
ATOM 599 N N . ILE A 1 86 ? -7.739 26.698 20.525 1.00 16.98 86 ILE A N 1
ATOM 600 C CA . ILE A 1 86 ? -6.633 27.546 20.943 1.00 16.55 86 ILE A CA 1
ATOM 601 C C . ILE A 1 86 ? -5.980 28.141 19.700 1.00 16.04 86 ILE A C 1
ATOM 602 O O . ILE A 1 86 ? -5.658 27.412 18.759 1.00 15.72 86 ILE A O 1
ATOM 607 N N . LEU A 1 87 ? -5.823 29.462 19.705 1.00 15.71 87 LEU A N 1
ATOM 608 C CA . LEU A 1 87 ? -5.004 30.165 18.718 1.00 15.38 87 LEU A CA 1
ATOM 609 C C . LEU A 1 87 ? -3.846 30.853 19.432 1.00 15.23 87 LEU A C 1
ATOM 610 O O . LEU A 1 87 ? -4.058 31.711 20.292 1.00 15.54 87 LEU A O 1
ATOM 615 N N . VAL A 1 88 ? -2.625 30.492 19.052 1.00 15.40 88 VAL A N 1
ATOM 616 C CA . VAL A 1 88 ? -1.445 31.201 19.548 1.00 15.36 88 VAL A CA 1
ATOM 617 C C . VAL A 1 88 ? -0.909 32.111 18.425 1.00 15.24 88 VAL A C 1
ATOM 618 O O . VAL A 1 88 ? -0.433 31.632 17.391 1.00 14.58 88 VAL A O 1
ATOM 622 N N . ASN A 1 89 ? -1.007 33.413 18.637 1.00 15.43 89 ASN A N 1
ATOM 623 C CA . ASN A 1 89 ? -0.502 34.384 17.674 1.00 16.39 89 ASN A CA 1
ATOM 624 C C . ASN A 1 89 ? 0.950 34.705 17.995 1.00 17.05 89 ASN A C 1
ATOM 625 O O . ASN A 1 89 ? 1.251 35.503 18.899 1.00 16.93 89 ASN A O 1
ATOM 630 N N . ASN A 1 90 ? 1.832 34.040 17.259 1.00 18.49 90 ASN A N 1
ATOM 631 C CA . ASN A 1 90 ? 3.268 34.140 17.430 1.00 20.39 90 ASN A CA 1
ATOM 632 C C . ASN A 1 90 ? 3.914 34.590 16.109 1.00 22.06 90 ASN A C 1
ATOM 633 O O . ASN A 1 90 ? 3.797 33.908 15.091 1.00 23.22 90 ASN A O 1
ATOM 638 N N . ALA A 1 91 ? 4.575 35.744 16.130 1.00 23.87 91 ALA A N 1
ATOM 639 C CA . ALA A 1 91 ? 5.178 36.352 14.927 1.00 24.64 91 ALA A CA 1
ATOM 640 C C . ALA A 1 91 ? 5.676 37.761 15.239 1.00 25.19 91 ALA A C 1
ATOM 641 O O . ALA A 1 91 ? 6.068 38.516 14.337 1.00 26.27 91 ALA A O 1
ATOM 643 N N . TRP A 1 107 ? 8.835 50.798 9.528 1.00 35.84 107 TRP A N 1
ATOM 644 C CA . TRP A 1 107 ? 7.675 50.973 10.397 1.00 35.87 107 TRP A CA 1
ATOM 645 C C . TRP A 1 107 ? 6.510 50.086 9.960 1.00 35.83 107 TRP A C 1
ATOM 646 O O . TRP A 1 107 ? 5.922 49.376 10.785 1.00 35.83 107 TRP A O 1
ATOM 648 N N . ASP A 1 108 ? 6.191 50.132 8.665 1.00 35.76 108 ASP A N 1
ATOM 649 C CA . ASP A 1 108 ? 5.108 49.331 8.080 1.00 35.74 108 ASP A CA 1
ATOM 650 C C . ASP A 1 108 ? 5.312 47.831 8.275 1.00 35.56 108 ASP A C 1
ATOM 651 O O . ASP A 1 108 ? 4.382 47.130 8.666 1.00 35.42 108 ASP A O 1
ATOM 656 N N . ASP A 1 109 ? 6.531 47.358 8.012 1.00 35.40 109 ASP A N 1
ATOM 657 C CA . ASP A 1 109 ? 6.877 45.938 8.134 1.00 35.11 109 ASP A CA 1
ATOM 658 C C . ASP A 1 109 ? 6.762 45.417 9.571 1.00 34.98 109 ASP A C 1
ATOM 659 O O . ASP A 1 109 ? 6.320 44.286 9.792 1.00 34.81 109 ASP A O 1
ATOM 661 N N . VAL A 1 110 ? 7.159 46.249 10.535 1.00 34.71 110 VAL A N 1
ATOM 662 C CA . VAL A 1 110 ? 7.087 45.897 11.957 1.00 34.48 110 VAL A CA 1
ATOM 663 C C . VAL A 1 110 ? 5.644 45.719 12.451 1.00 34.23 110 VAL A C 1
ATOM 664 O O . VAL A 1 110 ? 5.313 44.700 13.065 1.00 33.89 110 VAL A O 1
ATOM 666 N N . LEU A 1 111 ? 4.798 46.713 12.177 1.00 33.99 111 LEU A N 1
ATOM 667 C CA . LEU A 1 111 ? 3.389 46.681 12.582 1.00 33.88 111 LEU A CA 1
ATOM 668 C C . LEU A 1 111 ? 2.583 45.633 11.807 1.00 33.82 111 LEU A C 1
ATOM 669 O O . LEU A 1 111 ? 1.623 45.054 12.336 1.00 33.71 111 LEU A O 1
ATOM 674 N N . ASN A 1 112 ? 2.987 45.381 10.564 1.00 33.57 112 ASN A N 1
ATOM 675 C CA . ASN A 1 112 ? 2.370 44.327 9.762 1.00 33.46 112 ASN A CA 1
ATOM 676 C C . ASN A 1 112 ? 2.705 42.912 10.239 1.00 33.13 112 ASN A C 1
ATOM 677 O O . ASN A 1 112 ? 1.818 42.061 10.320 1.00 33.50 112 ASN A O 1
ATOM 682 N N . THR A 1 113 ? 3.975 42.666 10.562 1.00 32.57 113 THR A N 1
ATOM 683 C CA . THR A 1 113 ? 4.428 41.330 10.951 1.00 32.07 113 THR A CA 1
ATOM 684 C C . THR A 1 113 ? 3.817 40.862 12.275 1.00 31.61 113 THR A C 1
ATOM 685 O O . THR A 1 113 ? 3.108 39.862 12.315 1.00 31.76 113 THR A O 1
ATOM 687 N N . ASN A 1 114 ? 4.079 41.598 13.348 1.00 30.92 114 ASN A N 1
ATOM 688 C CA . ASN A 1 114 ? 3.570 41.234 14.667 1.00 30.14 114 ASN A CA 1
ATOM 689 C C . ASN A 1 114 ? 2.057 41.440 14.767 1.00 29.29 114 ASN A C 1
ATOM 690 O O . ASN A 1 114 ? 1.277 40.467 14.796 1.00 29.56 114 ASN A O 1
ATOM 692 N N . LEU A 1 115 ? 1.653 42.707 14.770 1.00 28.04 115 LEU A N 1
ATOM 693 C CA . LEU A 1 115 ? 0.294 43.113 15.118 1.00 26.74 115 LEU A CA 1
ATOM 694 C C . LEU A 1 115 ? -0.775 42.748 14.087 1.00 26.16 115 LEU A C 1
ATOM 695 O O . LEU A 1 115 ? -1.845 42.250 14.454 1.00 25.71 115 LEU A O 1
ATOM 700 N N . LYS A 1 116 ? -0.496 42.987 12.805 1.00 25.53 116 LYS A N 1
ATOM 701 C CA . LYS A 1 116 ? -1.495 42.730 11.762 1.00 24.72 116 LYS A CA 1
ATOM 702 C C . LYS A 1 116 ? -1.836 41.244 11.601 1.00 24.03 116 LYS A C 1
ATOM 703 O O . LYS A 1 116 ? -3.005 40.906 11.412 1.00 24.36 116 LYS A O 1
ATOM 705 N N . SER A 1 117 ? -0.832 40.371 11.706 1.00 23.00 117 SER A N 1
ATOM 706 C CA . SER A 1 117 ? -1.046 38.916 11.705 1.00 22.40 117 SER A CA 1
ATOM 707 C C . SER A 1 117 ? -1.961 38.476 12.853 1.00 21.41 117 SER A C 1
ATOM 708 O O . SER A 1 117 ? -2.839 37.627 12.662 1.00 20.40 117 SER A O 1
ATOM 711 N N . ALA A 1 118 ? -1.742 39.052 14.037 1.00 20.32 118 ALA A N 1
ATOM 712 C CA . ALA A 1 118 ? -2.560 38.735 15.212 1.00 20.20 118 ALA A CA 1
ATOM 713 C C . ALA A 1 118 ? -4.006 39.155 14.974 1.00 20.05 118 ALA A C 1
ATOM 714 O O . ALA A 1 118 ? -4.931 38.398 15.275 1.00 19.62 118 ALA A O 1
ATOM 716 N N . TYR A 1 119 ? -4.181 40.355 14.418 1.00 20.19 119 TYR A N 1
ATOM 717 C CA . TYR A 1 119 ? -5.499 40.880 14.077 1.00 20.82 119 TYR A CA 1
ATOM 718 C C . TYR A 1 119 ? -6.274 39.988 13.091 1.00 20.52 119 TYR A C 1
ATOM 719 O O . TYR A 1 119 ? -7.442 39.660 13.332 1.00 20.29 119 TYR A O 1
ATOM 728 N N . LEU A 1 120 ? -5.619 39.593 11.999 1.00 20.08 120 LEU A N 1
ATOM 729 C CA . LEU A 1 120 ? -6.264 38.801 10.947 1.00 19.55 120 LEU A CA 1
ATOM 730 C C . LEU A 1 120 ? -6.608 37.398 11.420 1.00 19.16 120 LEU A C 1
ATOM 731 O O . LEU A 1 120 ? -7.692 36.882 11.122 1.00 18.32 120 LEU A O 1
ATOM 736 N N . CYS A 1 121 ? -5.682 36.778 12.147 1.00 18.30 121 CYS A N 1
ATOM 737 C CA . CYS A 1 121 ? -5.892 35.423 12.623 1.00 18.07 121 CYS A CA 1
ATOM 738 C C . CYS A 1 121 ? -7.020 35.381 13.661 1.00 17.96 121 CYS A C 1
ATOM 739 O O . CYS A 1 121 ? -7.890 34.521 13.591 1.00 17.77 121 CYS A O 1
ATOM 742 N N . THR A 1 122 ? -7.007 36.332 14.591 1.00 18.14 122 THR A N 1
ATOM 743 C CA . THR A 1 122 ? -8.049 36.454 15.618 1.00 18.53 122 THR A CA 1
ATOM 744 C C . THR A 1 122 ? -9.417 36.645 14.961 1.00 19.28 122 THR A C 1
ATOM 745 O O . THR A 1 122 ? -10.355 35.912 15.271 1.00 19.23 122 THR A O 1
ATOM 749 N N . LYS A 1 123 ? -9.512 37.612 14.046 1.00 19.89 123 LYS A N 1
ATOM 750 C CA . LYS A 1 123 ? -10.753 37.863 13.296 1.00 20.21 123 LYS A CA 1
ATOM 751 C C . LYS A 1 123 ? -11.309 36.585 12.642 1.00 20.60 123 LYS A C 1
ATOM 752 O O . LYS A 1 123 ? -12.496 36.277 12.787 1.00 21.22 123 LYS A O 1
ATOM 754 N N . ALA A 1 124 ? -10.449 35.831 11.958 1.00 20.82 124 ALA A N 1
ATOM 755 C CA . ALA A 1 124 ? -10.861 34.594 11.276 1.00 20.86 124 ALA A CA 1
ATOM 756 C C . ALA A 1 124 ? -11.256 33.463 12.238 1.00 21.05 124 ALA A C 1
ATOM 757 O O . ALA A 1 124 ? -12.293 32.807 12.065 1.00 20.92 124 ALA A O 1
ATOM 759 N N . VAL A 1 125 ? -10.431 33.240 13.257 1.00 20.77 125 VAL A N 1
ATOM 760 C CA . VAL A 1 125 ? -10.667 32.155 14.197 1.00 21.04 125 VAL A CA 1
ATOM 761 C C . VAL A 1 125 ? -11.855 32.458 15.129 1.00 21.06 125 VAL A C 1
ATOM 762 O O . VAL A 1 125 ? -12.585 31.551 15.525 1.00 20.92 125 VAL A O 1
ATOM 766 N N . SER A 1 126 ? -12.055 33.732 15.461 1.00 21.43 126 SER A N 1
ATOM 767 C CA . SER A 1 126 ? -13.135 34.119 16.377 1.00 22.21 126 SER A CA 1
ATOM 768 C C . SER A 1 126 ? -14.520 33.697 15.871 1.00 22.23 126 SER A C 1
ATOM 769 O O . SER A 1 126 ? -15.418 33.440 16.670 1.00 22.07 126 SER A O 1
ATOM 772 N N . LYS A 1 127 ? -14.675 33.615 14.548 1.00 22.57 127 LYS A N 1
ATOM 773 C CA . LYS A 1 127 ? -15.946 33.222 13.935 1.00 22.61 127 LYS A CA 1
ATOM 774 C C . LYS A 1 127 ? -16.317 31.803 14.336 1.00 22.39 127 LYS A C 1
ATOM 775 O O . LYS A 1 127 ? -17.477 31.516 14.647 1.00 22.54 127 LYS A O 1
ATOM 777 N N . ILE A 1 128 ? -15.312 30.930 14.336 1.00 21.58 128 ILE A N 1
ATOM 778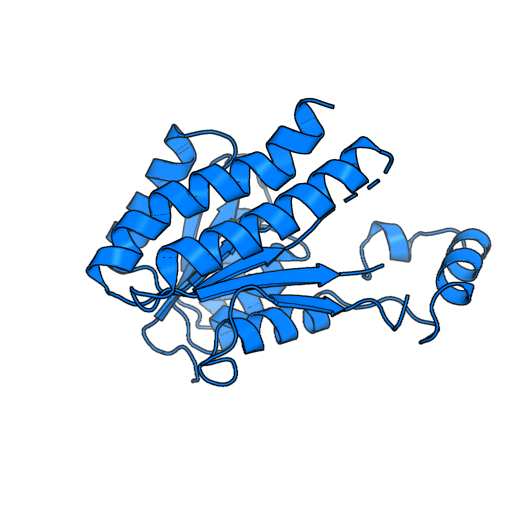 C CA . ILE A 1 128 ? -15.461 29.533 14.721 1.00 20.86 128 ILE A CA 1
ATOM 779 C C . ILE A 1 128 ? -15.607 29.374 16.242 1.00 20.36 128 ILE A C 1
ATOM 780 O O . ILE A 1 128 ? -16.436 28.586 16.712 1.00 19.81 128 ILE A O 1
ATOM 785 N N . MET A 1 129 ? -14.828 30.140 17.009 1.00 19.57 129 MET A N 1
ATOM 786 C CA . MET A 1 129 ? -14.919 30.078 18.471 1.00 18.94 129 MET A CA 1
ATOM 787 C C . MET A 1 129 ? -16.272 30.560 19.004 1.00 19.2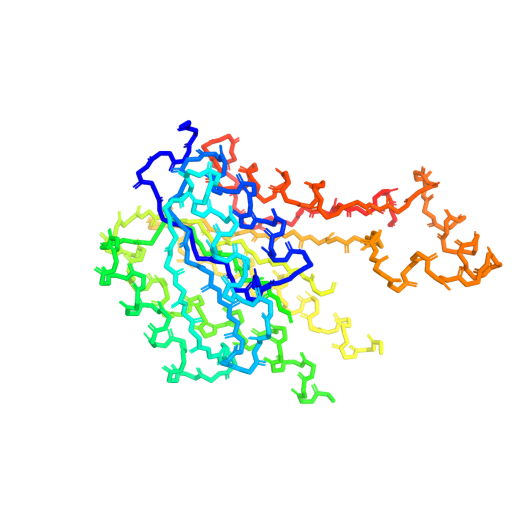2 129 MET A C 1
ATOM 788 O O . MET A 1 129 ? -16.760 30.052 20.016 1.00 19.11 129 MET A O 1
ATOM 793 N N . LEU A 1 130 ? -16.877 31.524 18.312 1.00 19.54 130 LEU A N 1
ATOM 794 C CA . LEU A 1 130 ? -18.203 32.024 18.680 1.00 20.17 130 LEU A CA 1
ATOM 795 C C . LEU A 1 130 ? -19.289 30.959 18.559 1.00 20.35 130 LEU A C 1
ATOM 796 O O . LEU A 1 130 ? -20.215 30.927 19.377 1.00 20.78 130 LEU A O 1
ATOM 801 N N . LYS A 1 131 ? -19.174 30.096 17.548 1.00 20.18 131 LYS A N 1
ATOM 802 C CA . LYS A 1 131 ? -20.114 28.986 17.344 1.00 20.04 131 LYS A CA 1
ATOM 803 C C . LYS A 1 131 ? -19.914 27.917 18.420 1.00 19.42 131 LYS A C 1
ATOM 804 O O . LYS A 1 131 ? -20.878 27.321 18.921 1.00 19.02 131 LYS A O 1
ATOM 810 N N . GLN A 1 132 ? -18.647 27.690 18.778 1.00 18.25 132 GLN A N 1
ATOM 811 C CA . GLN A 1 132 ? -18.287 26.796 19.863 1.00 17.02 132 GLN A CA 1
ATOM 812 C C . GLN A 1 132 ? -18.688 27.357 21.216 1.00 16.66 132 GLN A C 1
ATOM 813 O O . GLN A 1 132 ? -18.817 26.603 22.172 1.00 16.62 132 GLN A O 1
ATOM 819 N N . LYS A 1 133 ? -18.854 28.676 21.298 1.00 15.94 133 LYS A N 1
ATOM 820 C CA . LYS A 1 133 ? -18.928 29.376 22.580 1.00 16.18 133 LYS A CA 1
ATOM 821 C C . LYS A 1 133 ? -17.756 28.979 23.493 1.00 16.06 133 LYS A C 1
ATOM 822 O O . LYS A 1 133 ? -17.898 28.881 24.714 1.00 16.15 133 LYS A O 1
ATOM 828 N N . SER A 1 134 ? -16.591 28.747 22.892 1.00 16.04 134 SER A N 1
ATOM 829 C CA . SER A 1 134 ? -15.395 28.365 23.653 1.00 15.94 134 SER A CA 1
ATOM 830 C C . SER A 1 134 ? -14.143 28.675 22.845 1.00 15.93 134 SER A C 1
ATOM 831 O O . SER A 1 134 ? -14.141 28.562 21.614 1.00 15.55 134 SER A O 1
ATOM 834 N N . GLY A 1 135 ? -13.080 29.063 23.534 1.00 15.99 135 GLY A N 1
ATOM 835 C CA . GLY A 1 135 ? -11.836 29.350 22.831 1.00 16.59 135 GLY A CA 1
ATOM 836 C C . GLY A 1 135 ? -10.860 30.162 23.633 1.00 16.87 135 GLY A C 1
ATOM 837 O O . GLY A 1 135 ? -11.244 30.988 24.458 1.00 16.86 135 GLY A O 1
ATOM 838 N N . LYS A 1 136 ? -9.582 29.906 23.387 1.00 17.38 136 LYS A N 1
ATOM 839 C CA . LYS A 1 136 ? -8.518 30.646 24.045 1.00 17.49 136 LYS A CA 1
ATOM 840 C C . LYS A 1 136 ? -7.617 31.259 22.968 1.00 16.95 136 LYS A C 1
ATOM 841 O O . LYS A 1 136 ? -7.127 30.555 22.105 1.00 16.96 136 LYS A O 1
ATOM 847 N N . ILE A 1 137 ? -7.448 32.573 23.011 1.00 16.76 137 ILE A N 1
ATOM 848 C CA . ILE A 1 137 ? -6.529 33.273 22.114 1.00 16.33 137 ILE A CA 1
ATOM 849 C C . ILE A 1 137 ? -5.369 33.807 22.954 1.00 15.49 137 ILE A C 1
ATOM 850 O O . ILE A 1 137 ? -5.568 34.524 23.945 1.00 15.15 137 ILE A O 1
ATOM 855 N N . ILE A 1 138 ? -4.165 33.417 22.568 1.00 15.12 138 ILE A N 1
ATOM 856 C CA . ILE A 1 138 ? -2.963 33.741 23.329 1.00 14.09 138 ILE A CA 1
ATOM 857 C C . ILE A 1 138 ? -1.990 34.437 22.379 1.00 13.74 138 ILE A C 1
ATOM 858 O O . ILE A 1 138 ? -1.527 33.837 21.411 1.00 12.61 138 ILE A O 1
ATOM 863 N N . ASN A 1 139 ? -1.716 35.707 22.666 1.00 13.29 139 ASN A N 1
ATOM 864 C CA . ASN A 1 139 ? -0.888 36.556 21.814 1.00 13.99 139 ASN A CA 1
ATOM 865 C C . ASN A 1 139 ? 0.517 36.616 22.396 1.00 13.81 139 ASN A C 1
ATOM 866 O O . ASN A 1 139 ? 0.685 36.888 23.579 1.00 14.43 139 ASN A O 1
ATOM 871 N N . ILE A 1 140 ? 1.521 36.322 21.586 1.00 14.00 140 ILE A N 1
ATOM 872 C CA . ILE A 1 140 ? 2.915 36.435 22.046 1.00 14.18 140 ILE A CA 1
ATOM 873 C C . ILE A 1 140 ? 3.547 37.709 21.477 1.00 14.43 140 ILE A C 1
ATOM 874 O O . ILE A 1 140 ? 3.547 37.922 20.261 1.00 13.89 140 ILE A O 1
ATOM 879 N N . THR A 1 141 ? 4.070 38.558 22.360 1.00 14.57 141 THR A N 1
ATOM 880 C CA . THR A 1 141 ? 4.729 39.778 21.925 1.00 15.68 141 THR A CA 1
ATOM 881 C C . THR A 1 141 ? 6.102 39.439 21.360 1.00 16.66 141 THR A C 1
ATOM 882 O O . THR A 1 141 ? 6.700 38.422 21.724 1.00 16.04 141 THR A O 1
ATOM 886 N N . SER A 1 142 ? 6.570 40.289 20.450 1.00 18.00 142 SER A N 1
ATOM 887 C CA . SER A 1 142 ? 7.883 40.138 19.836 1.00 19.70 142 SER A CA 1
ATOM 888 C C . SER A 1 142 ? 8.947 40.658 20.782 1.00 20.17 142 SER A C 1
ATOM 889 O O . SER A 1 142 ? 9.355 39.951 21.690 1.00 21.48 142 SER A O 1
ATOM 892 N N . GLN A 1 152 ? 13.538 50.586 17.463 1.00 20.71 152 GLN A N 1
ATOM 893 C CA . GLN A 1 152 ? 13.123 50.400 18.850 1.00 20.55 152 GLN A CA 1
ATOM 894 C C . GLN A 1 152 ? 11.712 50.929 19.087 1.00 20.40 152 GLN A C 1
ATOM 895 O O . GLN A 1 152 ? 10.907 50.256 19.722 1.00 20.70 152 GLN A O 1
ATOM 897 N N . ALA A 1 153 ? 11.421 52.128 18.575 1.00 20.20 153 ALA A N 1
ATOM 898 C CA . ALA A 1 153 ? 10.090 52.743 18.706 1.00 19.82 153 ALA A CA 1
ATOM 899 C C . ALA A 1 153 ? 9.016 51.932 17.989 1.00 19.64 153 ALA A C 1
ATOM 900 O O . ALA A 1 153 ? 7.903 51.774 18.499 1.00 19.38 153 ALA A O 1
ATOM 902 N N . ASN A 1 154 ? 9.371 51.415 16.811 1.00 19.24 154 ASN A N 1
ATOM 903 C CA . ASN A 1 154 ? 8.518 50.518 16.032 1.00 18.82 154 ASN A CA 1
ATOM 904 C C . ASN A 1 154 ? 8.124 49.268 16.818 1.00 18.37 154 ASN A C 1
ATOM 905 O O . ASN A 1 154 ? 6.948 48.901 16.857 1.00 18.57 154 ASN A O 1
ATOM 907 N N . TYR A 1 155 ? 9.105 48.627 17.449 1.00 17.53 155 TYR A N 1
ATOM 908 C CA . TYR A 1 155 ? 8.860 47.438 18.256 1.00 16.62 155 TYR A CA 1
ATOM 909 C C . TYR A 1 155 ? 8.046 47.775 19.503 1.00 16.21 155 TYR A C 1
ATOM 910 O O . TYR A 1 155 ? 7.117 47.041 19.860 1.00 15.58 155 TYR A O 1
ATOM 912 N N . ALA A 1 156 ? 8.393 48.886 20.154 1.00 15.55 156 ALA A N 1
ATOM 913 C CA . ALA A 1 156 ? 7.687 49.328 21.362 1.00 15.23 156 ALA A CA 1
ATOM 914 C C . ALA A 1 156 ? 6.203 49.601 21.107 1.00 15.07 156 ALA A C 1
ATOM 915 O O . ALA A 1 156 ? 5.349 49.155 21.885 1.00 15.34 156 ALA A O 1
ATOM 917 N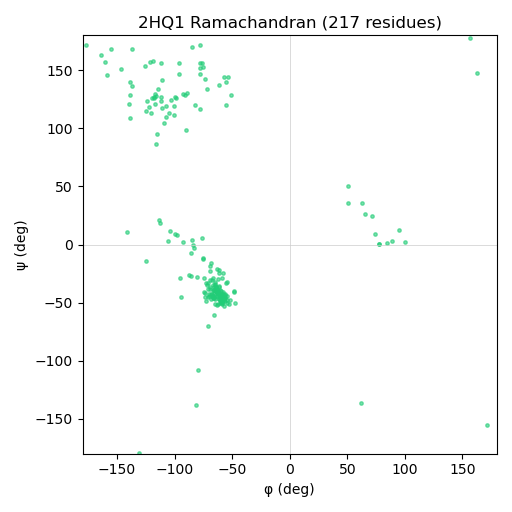 N . ALA A 1 157 ? 5.903 50.305 20.017 1.00 14.75 157 ALA A N 1
ATOM 918 C CA . ALA A 1 157 ? 4.521 50.599 19.625 1.00 15.24 157 ALA A CA 1
ATOM 919 C C . ALA A 1 157 ? 3.734 49.340 19.264 1.00 15.46 157 ALA A C 1
ATOM 920 O O . ALA A 1 157 ? 2.556 49.223 19.616 1.00 15.05 157 ALA A O 1
ATOM 922 N N . SER A 1 158 ? 4.398 48.417 18.560 1.00 15.76 158 SER A N 1
ATOM 923 C CA . SER A 1 158 ? 3.830 47.135 18.145 1.00 16.28 158 SER A CA 1
ATOM 924 C C . SER A 1 158 ? 3.513 46.255 19.341 1.00 15.64 158 SER A C 1
ATOM 925 O O . SER A 1 158 ? 2.439 45.665 19.416 1.00 15.43 158 SER A O 1
ATOM 928 N N . LYS A 1 159 ? 4.470 46.153 20.259 1.00 15.31 159 LYS A N 1
ATOM 929 C CA . LYS A 1 159 ? 4.294 45.389 21.481 1.00 15.71 159 LYS A CA 1
ATOM 930 C C . LYS A 1 159 ? 3.121 45.926 22.311 1.00 15.27 159 LYS A C 1
ATOM 931 O O . LYS A 1 159 ? 2.261 45.150 22.733 1.00 15.37 159 LYS A O 1
ATOM 937 N N . ALA A 1 160 ? 3.101 47.242 22.538 1.00 14.38 160 ALA A N 1
ATOM 938 C CA . ALA A 1 160 ? 2.037 47.885 23.318 1.00 14.27 160 ALA A CA 1
ATOM 939 C C . ALA A 1 160 ? 0.693 47.785 22.606 1.00 14.11 160 ALA A C 1
ATOM 940 O O . ALA A 1 160 ? -0.354 47.636 23.249 1.00 14.00 160 ALA A O 1
ATOM 942 N N . GLY A 1 161 ? 0.741 47.886 21.279 1.00 14.03 161 GLY A N 1
ATOM 943 C CA . GLY A 1 161 ? -0.425 47.708 20.417 1.00 14.24 161 GLY A CA 1
ATOM 944 C C . GLY A 1 161 ? -1.038 46.331 20.585 1.00 14.43 161 GLY A C 1
ATOM 945 O O . GLY A 1 161 ? -2.252 46.209 20.739 1.00 14.10 161 GLY A O 1
ATOM 946 N N . LEU A 1 162 ? -0.198 45.299 20.562 1.00 14.58 162 LEU A N 1
ATOM 947 C CA . LEU A 1 162 ? -0.669 43.922 20.698 1.00 15.24 162 LEU A CA 1
ATOM 948 C C . LEU A 1 162 ? -1.308 43.680 22.067 1.00 15.33 162 LEU A C 1
ATOM 949 O O . LEU A 1 162 ? -2.293 42.947 22.177 1.00 15.20 162 LEU A O 1
ATOM 954 N N . ILE A 1 163 ? -0.750 44.312 23.097 1.00 15.46 163 ILE A N 1
ATOM 955 C CA . ILE A 1 163 ? -1.308 44.253 24.455 1.00 15.51 163 ILE A CA 1
ATOM 956 C C . ILE A 1 163 ? -2.689 44.942 24.547 1.00 15.70 163 ILE A C 1
ATOM 957 O O . ILE A 1 163 ? -3.630 44.391 25.129 1.00 16.04 163 ILE A O 1
ATOM 962 N N . GLY A 1 164 ? -2.807 46.130 23.962 1.00 15.70 164 GLY A N 1
ATOM 963 C CA . GLY A 1 164 ? -4.088 46.831 23.907 1.00 16.09 164 GLY A CA 1
ATOM 964 C C . GLY A 1 164 ? -5.111 46.045 23.109 1.00 15.83 164 GLY A C 1
ATOM 965 O O . GLY A 1 164 ? -6.283 45.971 23.490 1.00 15.03 164 GLY A O 1
ATOM 966 N N . PHE A 1 165 ? -4.656 45.456 22.005 1.00 15.98 165 PHE A N 1
ATOM 967 C CA . PHE A 1 165 ? -5.494 44.590 21.167 1.00 16.13 165 PHE A CA 1
ATOM 968 C C . PHE A 1 165 ? -6.027 43.405 21.978 1.00 15.95 165 PHE A C 1
ATOM 969 O O . PHE A 1 165 ? -7.231 43.139 21.975 1.00 16.14 165 PHE A O 1
ATOM 977 N N . THR A 1 166 ? -5.120 42.715 22.667 1.00 15.57 166 THR A N 1
ATOM 978 C CA . THR A 1 166 ? -5.442 41.626 23.595 1.00 15.31 166 THR A CA 1
ATOM 979 C C . THR A 1 166 ? -6.557 41.983 24.559 1.00 15.49 166 THR A C 1
ATOM 980 O O . THR A 1 166 ? -7.518 41.221 24.707 1.00 15.65 166 THR A O 1
ATOM 984 N N . LYS A 1 167 ? -6.421 43.139 25.208 1.00 15.65 167 LYS A N 1
ATOM 985 C CA . LYS A 1 167 ? -7.347 43.574 26.237 1.00 16.47 167 LYS A CA 1
ATOM 986 C C . LYS A 1 167 ? -8.705 43.928 25.641 1.00 16.56 167 LYS A C 1
ATOM 987 O O . LYS A 1 167 ? -9.740 43.668 26.259 1.00 16.42 167 LYS A O 1
ATOM 993 N N . SER A 1 168 ? -8.678 44.518 24.445 1.00 15.96 168 SER A N 1
ATOM 994 C CA . SER A 1 168 ? -9.886 44.850 23.679 1.00 16.43 168 SER A CA 1
ATOM 995 C C . SER A 1 168 ? -10.678 43.605 23.287 1.00 15.90 168 SER A C 1
ATOM 996 O O . SER A 1 168 ? -11.877 43.539 23.538 1.00 16.74 168 SER A O 1
ATOM 999 N N . ILE A 1 169 ? -9.998 42.638 22.665 1.00 15.42 169 ILE A N 1
ATOM 1000 C CA . ILE A 1 169 ? -10.576 41.346 22.260 1.00 15.06 169 ILE A CA 1
ATOM 1001 C C . ILE A 1 169 ? -11.158 40.575 23.446 1.00 15.37 169 ILE A C 1
ATOM 1002 O O . ILE A 1 169 ? -12.240 39.972 23.350 1.00 14.93 169 ILE A O 1
ATOM 1007 N N . ALA A 1 170 ? -10.438 40.606 24.564 1.00 15.24 170 ALA A N 1
ATOM 1008 C CA . ALA A 1 170 ? -10.892 39.938 25.782 1.00 15.91 170 ALA A CA 1
ATOM 1009 C C . ALA A 1 170 ? -12.234 40.532 26.235 1.00 16.32 170 ALA A C 1
ATOM 1010 O O . ALA A 1 170 ? -13.193 39.801 26.489 1.00 16.01 170 ALA A O 1
ATOM 1012 N N . LYS A 1 171 ? -12.284 41.860 26.314 1.00 17.24 171 LYS A N 1
ATOM 1013 C CA . LYS A 1 171 ? -13.498 42.592 26.691 1.00 18.51 171 LYS A CA 1
ATOM 1014 C C . LYS A 1 171 ? -14.668 42.267 25.746 1.00 18.56 171 LYS A C 1
ATOM 1015 O O . LYS A 1 171 ? -15.791 42.024 26.198 1.00 18.54 171 LYS A O 1
ATOM 1021 N N . GLU A 1 172 ? -14.381 42.243 24.444 1.00 18.92 172 GLU A N 1
ATOM 1022 C CA . GLU A 1 172 ? -15.388 42.032 23.400 1.00 19.44 172 GLU A CA 1
ATOM 1023 C C . GLU A 1 172 ? -16.011 40.633 23.417 1.00 19.25 172 GLU A C 1
ATOM 1024 O O . GLU A 1 172 ? -17.216 40.490 23.195 1.00 18.76 172 GLU A O 1
ATOM 1030 N N . PHE A 1 173 ? -15.198 39.608 23.674 1.00 18.86 173 PHE A N 1
ATOM 1031 C CA . PHE A 1 173 ? -15.667 38.228 23.555 1.00 19.65 173 PHE A CA 1
ATOM 1032 C C . PHE A 1 173 ? -15.905 37.520 24.894 1.00 19.64 173 PHE A C 1
ATOM 1033 O O . PHE A 1 173 ? -16.267 36.338 24.919 1.00 19.16 173 PHE A O 1
ATOM 1041 N N . ALA A 1 174 ? -15.724 38.254 25.991 1.00 20.01 174 ALA A N 1
ATOM 1042 C CA . ALA A 1 174 ? -15.901 37.712 27.343 1.00 20.64 174 ALA A CA 1
ATOM 1043 C C . ALA A 1 174 ? -17.294 37.108 27.544 1.00 21.10 174 ALA A C 1
ATOM 1044 O O . ALA A 1 174 ? -17.425 36.016 28.104 1.00 21.34 174 ALA A O 1
ATOM 1046 N N . ALA A 1 175 ? -18.318 37.812 27.062 1.00 21.27 175 ALA A N 1
ATOM 1047 C CA . ALA A 1 175 ? -19.715 37.388 27.220 1.00 21.68 175 ALA A CA 1
ATOM 1048 C C . ALA A 1 175 ? -19.986 36.042 26.548 1.00 21.73 175 ALA A C 1
ATOM 1049 O O . ALA A 1 175 ? -20.903 35.310 26.940 1.00 21.96 175 ALA A O 1
ATOM 1051 N N . LYS A 1 176 ? -19.174 35.718 25.546 1.00 21.50 176 LYS A N 1
ATOM 1052 C CA . LYS A 1 176 ? -19.357 34.501 24.767 1.00 22.08 176 LYS A CA 1
ATOM 1053 C C . LYS A 1 176 ? -18.441 33.347 25.180 1.00 21.75 176 LYS A C 1
ATOM 1054 O O . LYS A 1 176 ? -18.381 32.326 24.494 1.00 22.20 176 LYS A O 1
ATOM 1060 N N . GLY A 1 177 ? -17.729 33.518 26.291 1.00 21.36 177 GLY A N 1
ATOM 1061 C CA . GLY A 1 177 ? -16.865 32.464 26.838 1.00 21.19 177 GLY A CA 1
ATOM 1062 C C . GLY A 1 177 ? -15.462 32.378 26.238 1.00 20.63 177 GLY A C 1
ATOM 1063 O O . GLY A 1 177 ? -14.676 31.502 26.617 1.00 21.80 177 GLY A O 1
ATOM 1064 N N . ILE A 1 178 ? -15.148 33.272 25.304 1.00 19.15 178 ILE A N 1
ATOM 1065 C CA . ILE A 1 178 ? -13.839 33.274 24.644 1.00 17.39 178 ILE A CA 1
ATOM 1066 C C . ILE A 1 178 ? -12.844 34.133 25.417 1.00 16.68 178 ILE A C 1
ATOM 1067 O O . ILE A 1 178 ? -13.128 35.282 25.765 1.00 16.26 178 ILE A O 1
ATOM 1072 N N . TYR A 1 179 ? -11.676 33.546 25.672 1.00 15.76 179 TYR A N 1
ATOM 1073 C CA . TYR A 1 179 ? -10.590 34.164 26.430 1.00 15.10 179 TYR A CA 1
ATOM 1074 C C . TYR A 1 179 ? -9.575 34.802 25.482 1.00 14.55 179 TYR A C 1
ATOM 1075 O O . TYR A 1 179 ? -9.359 34.303 24.370 1.00 14.32 179 TYR A O 1
ATOM 1084 N N . CYS A 1 180 ? -8.970 35.903 25.922 1.00 14.04 180 CYS A N 1
ATOM 1085 C CA . CYS A 1 180 ? -7.812 36.463 25.236 1.00 13.08 180 CYS A CA 1
ATOM 1086 C C . CYS A 1 180 ? -6.789 36.956 26.245 1.00 12.63 180 CYS A C 1
ATOM 1087 O O . CYS A 1 180 ? -7.081 37.825 27.074 1.00 12.02 180 CYS A O 1
ATOM 1090 N N . ASN A 1 181 ? -5.581 36.396 26.174 1.00 12.22 181 ASN A N 1
ATOM 1091 C CA . ASN A 1 181 ? -4.494 36.851 27.048 1.00 12.43 181 ASN A CA 1
ATOM 1092 C C . ASN A 1 181 ? -3.209 36.973 26.259 1.00 12.77 181 ASN A C 1
ATOM 1093 O O . ASN A 1 181 ? -3.135 36.505 25.109 1.00 13.65 181 ASN A O 1
ATOM 1098 N N . ALA A 1 182 ? -2.207 37.608 26.862 1.00 13.21 182 ALA A N 1
ATOM 1099 C CA . ALA A 1 182 ? -0.903 37.758 26.187 1.00 13.37 182 ALA A CA 1
ATOM 1100 C C . ALA A 1 182 ? 0.246 37.235 27.054 1.00 13.49 182 ALA A C 1
ATOM 1101 O O . ALA A 1 182 ? 0.152 37.202 28.292 1.00 13.61 182 ALA A O 1
ATOM 1103 N N . VAL A 1 183 ? 1.317 36.812 26.384 1.00 13.86 183 VAL A N 1
ATOM 1104 C CA . VAL A 1 183 ? 2.568 36.453 27.046 1.00 13.67 183 VAL A CA 1
ATOM 1105 C C . VAL A 1 183 ? 3.639 37.418 26.511 1.00 14.17 183 VAL A C 1
ATOM 1106 O O . VAL A 1 183 ? 3.796 37.563 25.299 1.00 14.20 183 VAL A O 1
ATOM 1110 N N . ALA A 1 184 ? 4.338 38.101 27.414 1.00 14.55 184 ALA A N 1
ATOM 1111 C CA . ALA A 1 184 ? 5.378 39.040 27.027 1.00 15.26 184 ALA A CA 1
ATOM 1112 C C . ALA A 1 184 ? 6.744 38.561 27.522 1.00 16.11 184 ALA A C 1
ATOM 1113 O O . ALA A 1 184 ? 7.100 38.780 28.675 1.00 16.11 184 ALA A O 1
ATOM 1115 N N . PRO A 1 185 ? 7.495 37.861 26.655 1.00 17.17 185 PRO A N 1
ATOM 1116 C CA . PRO A 1 185 ? 8.826 37.409 27.031 1.00 17.91 185 PRO A CA 1
ATOM 1117 C C . PRO A 1 185 ? 9.855 38.543 27.058 1.00 18.31 185 PRO A C 1
ATOM 1118 O O . PRO A 1 185 ? 9.816 39.447 26.219 1.00 18.31 185 PRO A O 1
ATOM 1122 N N . GLY A 1 186 ? 10.764 38.483 28.029 1.00 19.22 186 GLY A N 1
ATOM 1123 C CA . GLY A 1 186 ? 11.955 39.335 28.028 1.00 20.02 186 GLY A CA 1
ATOM 1124 C C . GLY A 1 186 ? 13.002 38.711 27.123 1.00 20.69 186 GLY A C 1
ATOM 1125 O O . GLY A 1 186 ? 12.679 38.200 26.052 1.00 20.64 186 GLY A O 1
ATOM 1126 N N . ILE A 1 187 ? 14.262 38.730 27.554 1.00 21.54 187 ILE A N 1
ATOM 1127 C CA . ILE A 1 187 ? 15.335 38.134 26.752 1.00 22.36 187 ILE A CA 1
ATOM 1128 C C . ILE A 1 187 ? 15.350 36.613 26.878 1.00 22.22 187 ILE A C 1
ATOM 1129 O O . ILE A 1 187 ? 15.594 36.083 27.955 1.00 22.06 187 ILE A O 1
ATOM 1134 N N . ILE A 1 188 ? 15.110 35.930 25.760 1.00 23.21 188 ILE A N 1
ATOM 1135 C CA . ILE A 1 188 ? 15.025 34.467 25.710 1.00 24.16 188 ILE A CA 1
ATOM 1136 C C . ILE A 1 188 ? 16.220 33.868 24.953 1.00 25.54 188 ILE A C 1
ATOM 1137 O O . ILE A 1 188 ? 16.659 34.431 23.955 1.00 25.27 188 ILE A O 1
ATOM 1142 N N . LYS A 1 189 ? 16.729 32.729 25.433 1.00 27.51 189 LYS A N 1
ATOM 1143 C CA . LYS A 1 189 ? 17.835 32.002 24.784 1.00 29.53 189 LYS A CA 1
ATOM 1144 C C . LYS A 1 189 ? 17.537 31.662 23.321 1.00 31.12 189 LYS A C 1
ATOM 1145 O O . LYS A 1 189 ? 16.551 30.981 23.007 1.00 31.04 189 LYS A O 1
ATOM 1151 N N . THR A 1 190 ? 18.389 32.166 22.432 1.00 32.57 190 THR A N 1
ATOM 1152 C CA . THR A 1 190 ? 18.305 31.866 21.003 1.00 34.26 190 THR A CA 1
ATOM 1153 C C . THR A 1 190 ? 19.676 31.454 20.470 1.00 35.19 190 THR A C 1
ATOM 1154 O O . THR A 1 190 ? 20.653 31.375 21.224 1.00 35.33 190 THR A O 1
ATOM 1158 N N . ASP A 1 191 ? 19.730 31.169 19.172 1.00 36.28 191 ASP A N 1
ATOM 1159 C CA . ASP A 1 191 ? 20.983 30.942 18.460 1.00 37.14 191 ASP A CA 1
ATOM 1160 C C . ASP A 1 191 ? 21.830 32.219 18.424 1.00 37.01 191 ASP A C 1
ATOM 1161 O O . ASP A 1 191 ? 23.058 32.160 18.486 1.00 37.22 191 ASP A O 1
ATOM 1166 N N . MET A 1 192 ? 21.160 33.366 18.334 1.00 36.91 192 MET A N 1
ATOM 1167 C CA . MET A 1 192 ? 21.819 34.675 18.410 1.00 36.75 192 MET A CA 1
ATOM 1168 C C . MET A 1 192 ? 22.422 34.973 19.792 1.00 36.49 192 MET A C 1
ATOM 1169 O O . MET A 1 192 ? 23.567 35.425 19.886 1.00 36.53 192 MET A O 1
ATOM 1171 N N . THR A 1 193 ? 21.660 34.724 20.860 1.00 35.94 193 THR A N 1
ATOM 1172 C CA . THR A 1 193 ? 22.147 34.994 22.218 1.00 35.14 193 THR A CA 1
ATOM 1173 C C . THR A 1 193 ? 23.300 34.064 22.617 1.00 34.88 193 THR A C 1
ATOM 1174 O O . THR A 1 193 ? 24.176 34.454 23.389 1.00 34.45 193 THR A O 1
ATOM 1178 N N . ASP A 1 194 ? 23.294 32.844 22.082 1.00 34.93 194 ASP A N 1
ATOM 1179 C CA . ASP A 1 194 ? 24.351 31.862 22.360 1.00 35.33 194 ASP A CA 1
ATOM 1180 C C . ASP A 1 194 ? 25.711 32.307 21.817 1.00 35.37 194 ASP A C 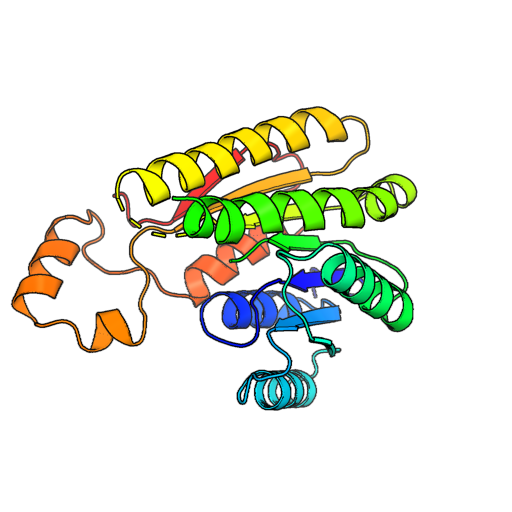1
ATOM 1181 O O . ASP A 1 194 ? 26.752 32.017 22.416 1.00 35.46 194 ASP A O 1
ATOM 1186 N N . VAL A 1 195 ? 25.687 33.006 20.685 1.00 35.49 195 VAL A N 1
ATOM 1187 C CA . VAL A 1 195 ? 26.902 33.486 20.018 1.00 35.80 195 VAL A CA 1
ATOM 1188 C C . VAL A 1 195 ? 27.214 34.955 20.342 1.00 35.93 195 VAL A C 1
ATOM 1189 O O . VAL A 1 195 ? 28.107 35.551 19.734 1.00 35.90 195 VAL A O 1
ATOM 1191 N N . LEU A 1 196 ? 26.475 35.532 21.291 1.00 36.00 196 LEU A N 1
ATOM 1192 C CA . LEU A 1 196 ? 26.742 36.887 21.766 1.00 36.35 196 LEU A CA 1
ATOM 1193 C C . LEU A 1 196 ? 28.132 36.984 22.377 1.00 36.57 196 LEU A C 1
ATOM 1194 O O . LEU A 1 196 ? 28.535 36.093 23.130 1.00 36.61 196 LEU A O 1
ATOM 1199 N N . PRO A 1 197 ? 28.869 38.072 22.062 1.00 36.88 197 PRO A N 1
ATOM 1200 C CA . PRO A 1 197 ? 30.145 38.323 22.734 1.00 37.00 197 PRO A CA 1
ATOM 1201 C C . PRO A 1 197 ? 29.931 38.361 24.244 1.00 37.29 197 PRO A C 1
ATOM 1202 O O . PRO A 1 197 ? 28.924 38.912 24.705 1.00 37.18 197 PRO A O 1
ATOM 1206 N N . ASP A 1 198 ? 30.863 37.776 24.996 1.00 37.37 198 ASP A N 1
ATOM 1207 C CA . ASP A 1 198 ? 30.734 37.636 26.451 1.00 37.61 198 ASP A CA 1
ATOM 1208 C C . ASP A 1 198 ? 30.482 38.952 27.191 1.00 37.76 198 ASP A C 1
ATOM 1209 O O . ASP A 1 198 ? 29.788 38.971 28.207 1.00 38.15 198 ASP A O 1
ATOM 1211 N N . LYS A 1 199 ? 31.035 40.046 26.676 1.00 37.70 199 LYS A N 1
ATOM 1212 C CA . LYS A 1 199 ? 30.862 41.362 27.289 1.00 37.69 199 LYS A CA 1
ATOM 1213 C C . LYS A 1 199 ? 29.460 41.941 27.063 1.00 37.55 199 LYS A C 1
ATOM 1214 O O . LYS A 1 199 ? 28.878 42.528 27.977 1.00 37.54 199 LYS A O 1
ATOM 1216 N N . VAL A 1 200 ? 28.931 41.782 25.849 1.00 37.48 200 VAL A N 1
ATOM 1217 C CA . VAL A 1 200 ? 27.567 42.222 25.527 1.00 37.52 200 VAL A CA 1
ATOM 1218 C C . VAL A 1 200 ? 26.520 41.337 26.213 1.00 37.57 200 VAL A C 1
ATOM 1219 O O . VAL A 1 200 ? 25.449 41.816 26.597 1.00 37.46 200 VAL A O 1
ATOM 1221 N N . LYS A 1 201 ? 26.847 40.052 26.362 1.00 37.56 201 LYS A N 1
ATOM 1222 C CA . LYS A 1 201 ? 26.015 39.097 27.097 1.00 37.70 201 LYS A CA 1
ATOM 1223 C C . LYS A 1 201 ? 25.956 39.435 28.589 1.00 37.83 201 LYS A C 1
ATOM 1224 O O . LYS A 1 201 ? 24.883 39.402 29.193 1.00 37.76 201 LYS A O 1
ATOM 1226 N N . GLU A 1 202 ? 27.110 39.766 29.173 1.00 37.85 202 GLU A N 1
ATOM 1227 C CA . GLU A 1 202 ? 27.188 40.135 30.589 1.00 37.97 202 GLU A CA 1
ATOM 1228 C C . GLU A 1 202 ? 26.464 41.448 30.892 1.00 37.99 202 GLU A C 1
ATOM 1229 O O . GLU A 1 202 ? 25.962 41.636 31.998 1.00 38.22 202 GLU A O 1
ATOM 1231 N N . MET A 1 203 ? 26.406 42.341 29.906 1.00 38.05 203 MET A N 1
ATOM 1232 C CA . MET A 1 203 ? 25.686 43.610 30.037 1.00 38.22 203 MET A CA 1
ATOM 1233 C C . MET A 1 203 ? 24.173 43.412 30.106 1.00 38.39 203 MET A C 1
ATOM 1234 O O . MET A 1 203 ? 23.484 44.115 30.850 1.00 38.45 203 MET A O 1
ATOM 1236 N N . TYR A 1 204 ? 23.662 42.466 29.321 1.00 38.42 204 TYR A N 1
ATOM 1237 C CA . TYR A 1 204 ? 22.237 42.143 29.334 1.00 38.68 204 TYR A CA 1
ATOM 1238 C C . TYR A 1 204 ? 21.870 41.373 30.597 1.00 38.16 204 TYR A C 1
ATOM 1239 O O . TYR A 1 204 ? 20.876 41.680 31.256 1.00 38.21 204 TYR A O 1
ATOM 1248 N N . LEU A 1 205 ? 22.703 40.391 30.931 1.00 37.58 205 LEU A N 1
ATOM 1249 C CA . LEU A 1 205 ? 22.506 39.527 32.087 1.00 37.22 205 LEU A CA 1
ATOM 1250 C C . LEU A 1 205 ? 22.472 40.340 33.382 1.00 36.85 205 LEU A C 1
ATOM 1251 O O . LEU A 1 205 ? 21.660 40.068 34.272 1.00 36.95 205 LEU A O 1
ATOM 1256 N N . ASN A 1 206 ? 23.343 41.347 33.467 1.00 36.20 206 ASN A N 1
ATOM 1257 C CA . ASN A 1 206 ? 23.425 42.229 34.635 1.00 35.33 206 ASN A CA 1
ATOM 1258 C C . ASN A 1 206 ? 22.211 43.146 34.777 1.00 34.57 206 ASN A C 1
ATOM 1259 O O . ASN A 1 206 ? 21.966 43.685 35.857 1.00 34.87 206 ASN A O 1
ATOM 1261 N N . ASN A 1 207 ? 21.454 43.316 33.696 1.00 33.28 207 ASN A N 1
ATOM 1262 C CA . ASN A 1 207 ? 20.236 44.128 33.725 1.00 31.83 207 ASN A CA 1
ATOM 1263 C C . ASN A 1 207 ? 18.970 43.298 34.012 1.00 30.67 207 ASN A C 1
ATOM 1264 O O . ASN A 1 207 ? 17.858 43.833 34.033 1.00 31.19 207 ASN A O 1
ATOM 1266 N N . ILE A 1 208 ? 19.141 41.996 34.229 1.00 28.73 208 ILE A N 1
ATOM 1267 C CA . ILE A 1 208 ? 18.018 41.117 34.552 1.00 26.59 208 ILE A CA 1
ATOM 1268 C C . ILE A 1 208 ? 18.143 40.654 35.997 1.00 24.81 208 ILE A C 1
ATOM 1269 O O . ILE A 1 208 ? 19.110 39.976 36.338 1.00 24.81 208 ILE A O 1
ATOM 1274 N N . PRO A 1 209 ? 17.164 41.015 36.853 1.00 22.96 209 PRO A N 1
ATOM 1275 C CA . PRO A 1 209 ? 17.198 40.622 38.262 1.00 21.57 209 PRO A CA 1
ATOM 1276 C C . PRO A 1 209 ? 17.492 39.145 38.508 1.00 19.88 209 PRO A C 1
ATOM 1277 O O . PRO A 1 209 ? 18.238 38.826 39.432 1.00 19.10 209 PRO A O 1
ATOM 1281 N N . LEU A 1 210 ? 16.930 38.251 37.694 1.00 18.48 210 LEU A N 1
ATOM 1282 C CA . LEU A 1 210 ? 17.202 36.818 37.854 1.00 17.19 210 LEU A CA 1
ATOM 1283 C C . LEU A 1 210 ? 18.588 36.409 37.340 1.00 16.87 210 LEU A C 1
ATOM 1284 O O . LEU A 1 210 ? 19.036 35.296 37.600 1.00 16.01 210 LEU A O 1
ATOM 1289 N N . LYS A 1 211 ? 19.247 37.316 36.620 1.00 16.87 211 LYS A N 1
ATOM 1290 C CA . LYS A 1 211 ? 20.651 37.136 36.176 1.00 17.26 211 LYS A CA 1
ATOM 1291 C C . LYS A 1 211 ? 20.866 35.937 35.229 1.00 17.24 211 LYS A C 1
ATOM 1292 O O . LYS A 1 211 ? 21.907 35.248 35.280 1.00 16.38 211 LYS A O 1
ATOM 1298 N N . ARG A 1 212 ? 19.868 35.704 34.374 1.00 16.84 212 ARG A N 1
ATOM 1299 C CA . ARG A 1 212 ? 19.926 34.693 33.317 1.00 17.56 212 ARG A CA 1
ATOM 1300 C C . ARG A 1 212 ? 18.865 35.005 32.257 1.00 17.31 212 ARG A C 1
ATOM 1301 O O . ARG A 1 212 ? 17.874 35.702 32.540 1.00 16.79 212 ARG A O 1
ATOM 1309 N N . PHE A 1 213 ? 19.070 34.503 31.038 1.00 17.02 213 PHE A N 1
ATOM 1310 C CA . PHE A 1 213 ? 18.044 34.607 29.996 1.00 16.56 213 PHE A CA 1
ATOM 1311 C C . PHE A 1 213 ? 16.955 33.565 30.236 1.00 15.92 213 PHE A C 1
ATOM 1312 O O . PHE A 1 213 ? 17.186 32.542 30.882 1.00 15.36 213 PHE A O 1
ATOM 1320 N N . GLY A 1 214 ? 15.766 33.827 29.712 1.00 16.12 214 GLY A N 1
ATOM 1321 C CA . GLY A 1 214 ? 14.707 32.822 29.728 1.00 16.17 214 GLY A CA 1
ATOM 1322 C C . GLY A 1 214 ? 14.934 31.790 28.641 1.00 16.18 214 GLY A C 1
ATOM 1323 O O . GLY A 1 214 ? 15.828 31.941 27.804 1.00 16.70 214 GLY A O 1
ATOM 1324 N N . THR A 1 215 ? 14.130 30.734 28.656 1.00 16.03 215 THR A N 1
ATOM 1325 C CA . THR A 1 215 ? 14.244 29.673 27.657 1.00 15.69 215 THR A CA 1
ATOM 1326 C C . THR A 1 215 ? 12.954 29.559 26.851 1.00 15.66 215 THR A C 1
ATOM 1327 O O . THR A 1 215 ? 11.890 29.977 27.333 1.00 16.02 215 THR A O 1
ATOM 1331 N N . PRO A 1 216 ? 13.033 28.987 25.631 1.00 15.82 216 PRO A N 1
ATOM 1332 C CA . PRO A 1 216 ? 11.823 28.797 24.823 1.00 15.90 216 PRO A CA 1
ATOM 1333 C C . PRO A 1 216 ? 10.822 27.882 25.536 1.00 15.85 216 PRO A C 1
ATOM 1334 O O . PRO A 1 216 ? 9.614 28.114 25.458 1.00 15.83 216 PRO A O 1
ATOM 1338 N N . GLU A 1 217 ? 11.332 26.879 26.251 1.00 15.78 217 GLU A N 1
ATOM 1339 C CA . GLU A 1 217 ? 10.485 25.946 27.014 1.00 16.21 217 GLU A CA 1
ATOM 1340 C C . GLU A 1 217 ? 9.677 26.629 28.120 1.00 15.72 217 GLU A C 1
ATOM 1341 O O . GLU A 1 217 ? 8.498 26.306 28.326 1.00 14.71 217 GLU A O 1
ATOM 1347 N N . GLU A 1 218 ? 10.309 27.576 28.814 1.00 15.75 218 GLU A N 1
ATOM 1348 C CA . GLU A 1 218 ? 9.633 28.376 29.850 1.00 15.80 218 GLU A CA 1
ATOM 1349 C C . GLU A 1 218 ? 8.466 29.169 29.261 1.00 16.00 218 GLU A C 1
ATOM 1350 O O . GLU A 1 218 ? 7.365 29.154 29.819 1.00 16.46 218 GLU A O 1
ATOM 1356 N N . VAL A 1 219 ? 8.703 29.844 28.136 1.00 15.39 219 VAL A N 1
ATOM 1357 C CA . VAL A 1 219 ? 7.643 30.559 27.423 1.00 15.73 219 VAL A CA 1
ATOM 1358 C C . VAL A 1 219 ? 6.533 29.570 27.035 1.00 15.71 219 VAL A C 1
ATOM 1359 O O . VAL A 1 219 ? 5.344 29.830 27.290 1.00 15.08 219 VAL A O 1
ATOM 1363 N N . ALA A 1 220 ? 6.935 28.429 26.469 1.00 15.24 220 ALA A N 1
ATOM 1364 C CA . ALA A 1 220 ? 6.001 27.348 26.086 1.00 15.18 220 ALA A CA 1
ATOM 1365 C C . ALA A 1 220 ? 5.141 26.856 27.260 1.00 15.09 220 ALA A C 1
ATOM 1366 O O . ALA A 1 220 ? 3.931 26.649 27.099 1.00 15.02 220 ALA A O 1
ATOM 1368 N N . ASN A 1 221 ? 5.759 26.688 28.434 1.00 15.04 221 ASN A N 1
ATOM 1369 C CA . ASN A 1 221 ? 5.051 26.304 29.657 1.00 15.24 221 ASN A CA 1
ATOM 1370 C C . ASN A 1 221 ? 3.996 27.324 30.105 1.00 15.18 221 ASN A C 1
ATOM 1371 O O . ASN A 1 221 ? 2.932 26.942 30.612 1.00 15.37 221 ASN A O 1
ATOM 1376 N N . VAL A 1 222 ? 4.281 28.611 29.918 1.00 14.14 222 VAL A N 1
ATOM 1377 C CA . VAL A 1 222 ? 3.317 29.657 30.254 1.00 13.91 222 VAL A CA 1
ATOM 1378 C C . VAL A 1 222 ? 2.134 29.627 29.270 1.00 13.31 222 VAL A C 1
ATOM 1379 O O . VAL A 1 222 ? 0.970 29.754 29.684 1.00 12.68 222 VAL A O 1
ATOM 1383 N N . VAL A 1 223 ? 2.431 29.460 27.984 1.00 13.24 223 VAL A N 1
ATOM 1384 C CA . VAL A 1 223 ? 1.362 29.275 26.991 1.00 13.68 223 VAL A CA 1
ATOM 1385 C C . VAL A 1 223 ? 0.553 28.011 27.332 1.00 13.76 223 VAL A C 1
ATOM 1386 O O . VAL A 1 223 ? -0.675 28.005 27.209 1.00 14.54 223 VAL A O 1
ATOM 1390 N N . GLY A 1 224 ? 1.237 26.960 27.775 1.00 13.65 224 GLY A N 1
ATOM 1391 C CA . GLY A 1 224 ? 0.582 25.730 28.227 1.00 14.80 224 GLY A CA 1
ATOM 1392 C C . GLY A 1 224 ? -0.453 25.986 29.321 1.00 14.99 224 GLY A C 1
ATOM 1393 O O . GLY A 1 224 ? -1.591 25.506 29.238 1.00 15.09 224 GLY A O 1
ATOM 1394 N N . PHE A 1 225 ? -0.051 26.770 30.320 1.00 14.98 225 PHE A N 1
ATOM 1395 C CA . PHE A 1 225 ? -0.942 27.264 31.384 1.00 15.37 225 PHE A CA 1
ATOM 1396 C C . PHE A 1 225 ? -2.138 28.048 30.823 1.00 15.51 225 PHE A C 1
ATOM 1397 O O . PHE A 1 225 ? -3.289 27.728 31.129 1.00 16.48 225 PHE A O 1
ATOM 1405 N N . LEU A 1 226 ? -1.866 29.046 29.984 1.00 15.28 226 LEU A N 1
ATOM 1406 C CA . LEU A 1 226 ? -2.941 29.826 29.352 1.00 15.89 226 LEU A CA 1
ATOM 1407 C C . LEU A 1 226 ? -3.864 29.028 28.416 1.00 16.49 226 LEU A C 1
ATOM 1408 O O . LEU A 1 226 ? -4.984 29.459 28.154 1.00 17.01 226 LEU A O 1
ATOM 1413 N N . ALA A 1 227 ? -3.399 27.883 27.926 1.00 16.46 227 ALA A N 1
ATOM 1414 C CA . ALA A 1 227 ? -4.212 27.025 27.055 1.00 17.65 227 ALA A CA 1
ATOM 1415 C C . ALA A 1 227 ? -5.080 26.041 27.862 1.00 18.21 227 ALA A C 1
ATOM 1416 O O . ALA A 1 227 ? -6.140 25.607 27.397 1.00 19.18 227 ALA A O 1
ATOM 1418 N N . SER A 1 228 ? -4.630 25.714 29.069 1.00 17.64 228 SER A N 1
ATOM 1419 C CA . SER A 1 228 ? -5.283 24.735 29.921 1.00 18.19 228 SER A CA 1
ATOM 1420 C C . SER A 1 228 ? -6.432 25.327 30.751 1.00 17.72 228 SER A C 1
ATOM 1421 O O . SER A 1 228 ? -6.609 26.552 30.826 1.00 16.81 228 SER A O 1
ATOM 1424 N N . ASP A 1 229 ? -7.194 24.434 31.380 1.00 17.67 229 ASP A N 1
ATOM 1425 C CA . ASP A 1 229 ? -8.270 24.822 32.301 1.00 17.88 229 ASP A CA 1
ATOM 1426 C C . ASP A 1 229 ? -7.747 25.464 33.587 1.00 17.38 229 ASP A C 1
ATOM 1427 O O . ASP A 1 229 ? -8.507 26.100 34.319 1.00 16.90 229 ASP A O 1
ATOM 1432 N N . ASP A 1 230 ? -6.454 25.290 33.865 1.00 16.82 230 ASP A N 1
ATOM 1433 C CA . ASP A 1 230 ? -5.826 25.917 35.039 1.00 17.35 230 ASP A CA 1
ATOM 1434 C C . ASP A 1 230 ? -5.869 27.445 35.027 1.00 16.76 230 ASP A C 1
ATOM 1435 O O . ASP A 1 230 ? -5.739 28.071 36.072 1.00 16.76 230 ASP A O 1
ATOM 1440 N N . SER A 1 231 ? -6.028 28.029 33.841 1.00 16.10 231 SER A N 1
ATOM 1441 C CA . SER A 1 231 ? -6.105 29.476 33.679 1.00 16.06 231 SER A CA 1
ATOM 1442 C C . SER A 1 231 ? -7.537 29.968 33.440 1.00 15.81 231 SER A C 1
ATOM 1443 O O . SER A 1 231 ? -7.741 31.109 33.052 1.00 15.47 231 SER A O 1
ATOM 1446 N N . ASN A 1 232 ? -8.531 29.104 33.647 1.00 16.07 232 ASN A N 1
ATOM 1447 C CA . ASN A 1 232 ? -9.930 29.550 33.571 1.00 16.32 232 ASN A CA 1
ATOM 1448 C C . ASN A 1 232 ? -10.199 30.743 34.472 1.00 15.91 232 ASN A C 1
ATOM 1449 O O . ASN A 1 232 ? -9.629 30.864 35.561 1.00 15.88 232 ASN A O 1
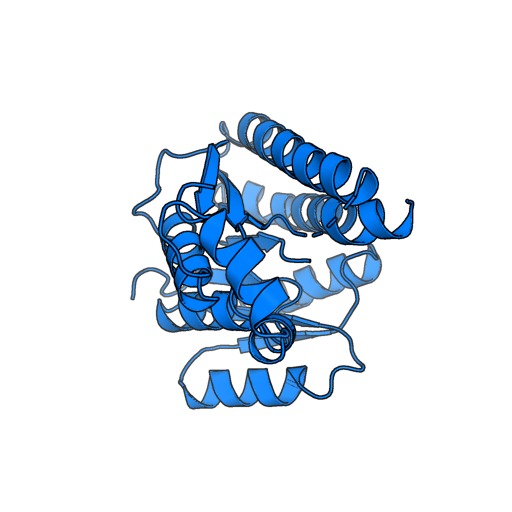ATOM 1454 N N . TYR A 1 233 ? -11.055 31.632 33.984 1.00 15.98 233 TYR A N 1
ATOM 1455 C CA . TYR A 1 233 ? -11.410 32.875 34.651 1.00 15.75 233 TYR A CA 1
ATOM 1456 C C . TYR A 1 233 ? -10.368 33.994 34.538 1.00 15.69 233 TYR A C 1
ATOM 1457 O O . TYR A 1 233 ? -10.571 35.084 35.070 1.00 16.58 233 TYR A O 1
ATOM 1466 N N . ILE A 1 234 ? -9.265 33.732 33.844 1.00 15.16 234 ILE A N 1
ATOM 1467 C CA . ILE A 1 234 ? -8.276 34.776 33.566 1.00 14.72 234 ILE A CA 1
ATOM 1468 C C . ILE A 1 234 ? -8.479 35.260 32.139 1.00 14.37 234 ILE A C 1
ATOM 1469 O O . ILE A 1 234 ? -8.360 34.483 31.192 1.00 15.06 234 ILE A O 1
ATOM 1474 N N . THR A 1 235 ? -8.788 36.540 31.986 1.00 13.66 235 THR A N 1
ATOM 1475 C CA . THR A 1 235 ? -8.882 37.131 30.657 1.00 13.96 235 THR A CA 1
ATOM 1476 C C . THR A 1 235 ? -8.453 38.588 30.630 1.00 13.57 235 THR A C 1
ATOM 1477 O O . THR A 1 235 ? -8.561 39.300 31.638 1.00 13.39 235 THR A O 1
ATOM 1481 N N . GLY A 1 236 ? -7.940 39.018 29.478 1.00 13.52 236 GLY A N 1
ATOM 1482 C CA . GLY A 1 236 ? -7.484 40.391 29.298 1.00 13.97 236 GLY A CA 1
ATOM 1483 C C . GLY A 1 236 ? -6.204 40.710 30.037 1.00 14.12 236 GLY A C 1
ATOM 1484 O O . GLY A 1 236 ? -5.924 41.873 30.331 1.00 14.58 236 GLY A O 1
ATOM 1485 N N . GLN A 1 237 ? -5.410 39.675 30.300 1.00 14.01 237 GLN A N 1
ATOM 1486 C CA . GLN A 1 237 ? -4.210 39.813 31.111 1.00 14.35 237 GLN A CA 1
ATOM 1487 C C . GLN A 1 237 ? -2.931 39.627 30.295 1.00 14.51 237 GLN A C 1
ATOM 1488 O O . GLN A 1 237 ? -2.942 38.969 29.260 1.00 14.04 237 GLN A O 1
ATOM 1494 N N . VAL A 1 238 ? -1.835 40.204 30.788 1.00 14.08 238 VAL A N 1
ATOM 1495 C CA . VAL A 1 238 ? -0.508 39.948 30.223 1.00 14.21 238 VAL A CA 1
ATOM 1496 C C . VAL A 1 238 ? 0.394 39.293 31.263 1.00 13.97 238 VAL A C 1
ATOM 1497 O O . VAL A 1 238 ? 0.560 39.822 32.367 1.00 14.44 238 VAL A O 1
ATOM 1501 N N . ILE A 1 239 ? 0.986 38.157 30.909 1.00 13.77 239 ILE A N 1
ATOM 1502 C CA . ILE A 1 239 ? 1.975 37.526 31.771 1.00 14.75 239 ILE A CA 1
ATOM 1503 C C . ILE A 1 239 ? 3.372 37.849 31.236 1.00 14.58 239 ILE A C 1
ATOM 1504 O O . ILE A 1 239 ? 3.752 37.404 30.145 1.00 14.62 239 ILE A O 1
ATOM 1509 N N . ASN A 1 240 ? 4.103 38.652 32.009 1.00 14.64 240 ASN A N 1
ATOM 1510 C CA . ASN A 1 240 ? 5.490 38.977 31.712 1.00 14.90 240 ASN A CA 1
ATOM 1511 C C . ASN A 1 240 ? 6.393 37.852 32.212 1.00 14.84 240 ASN A C 1
ATOM 1512 O O . ASN A 1 240 ? 6.397 37.532 33.396 1.00 14.72 240 ASN A O 1
ATOM 1517 N N . ILE A 1 241 ? 7.126 37.239 31.294 1.00 15.20 241 ILE A N 1
ATOM 1518 C CA . ILE A 1 241 ? 8.116 36.223 31.636 1.00 15.91 241 ILE A CA 1
ATOM 1519 C C . ILE A 1 241 ? 9.487 36.774 31.222 1.00 16.14 241 ILE A C 1
ATOM 1520 O O . ILE A 1 241 ? 9.967 36.569 30.106 1.00 16.44 241 ILE A O 1
ATOM 1525 N N . ASP A 1 242 ? 10.089 37.523 32.133 1.00 16.38 242 ASP A N 1
ATOM 1526 C CA . ASP A 1 242 ? 11.238 38.355 31.786 1.00 16.91 242 ASP A CA 1
ATOM 1527 C C . ASP A 1 242 ? 12.309 38.388 32.871 1.00 17.07 242 ASP A C 1
ATOM 1528 O O . ASP A 1 242 ? 13.215 39.215 32.820 1.00 17.50 242 ASP A O 1
ATOM 1533 N N . GLY A 1 243 ? 12.176 37.510 33.862 1.00 17.75 243 GLY A N 1
ATOM 1534 C CA . GLY A 1 243 ? 13.130 37.425 34.964 1.00 18.14 243 GLY A CA 1
ATOM 1535 C C . GLY A 1 243 ? 13.155 38.656 35.846 1.00 18.68 243 GLY A C 1
ATOM 1536 O O . GLY A 1 243 ? 14.170 38.951 36.478 1.00 17.94 243 GLY A O 1
ATOM 1537 N N . GLY A 1 244 ? 12.034 39.374 35.884 1.00 19.34 244 GLY A N 1
ATOM 1538 C CA . GLY A 1 244 ? 11.898 40.550 36.729 1.00 20.32 244 GLY A CA 1
ATOM 1539 C C . GLY A 1 244 ? 12.346 41.831 36.061 1.00 21.63 244 GLY A C 1
ATOM 1540 O O . GLY A 1 244 ? 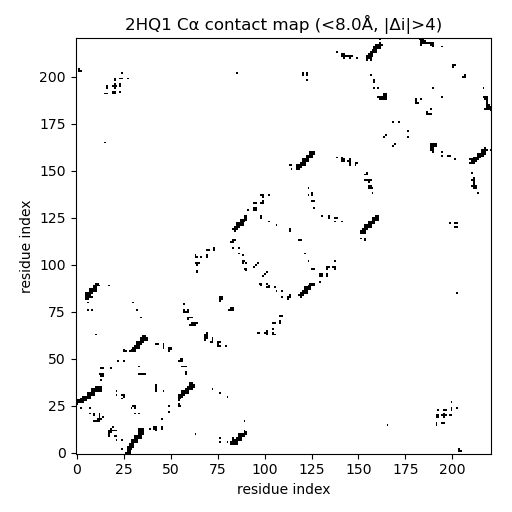12.339 42.890 36.690 1.00 21.65 244 GLY A O 1
ATOM 1541 N N . LEU A 1 245 ? 12.733 41.731 34.788 1.00 22.33 245 LEU A N 1
ATOM 1542 C CA . LEU A 1 245 ? 13.185 42.879 34.002 1.00 23.38 245 LEU A CA 1
ATOM 1543 C C . LEU A 1 245 ? 12.042 43.851 33.729 1.00 23.58 245 LEU A C 1
ATOM 1544 O O . LEU A 1 245 ? 11.986 44.931 34.328 1.00 24.42 245 LEU A O 1
#

B-factor: mean 23.14, std 7.56, range [10.3, 56.41]

Sequence (221 aa):
MMQLKGKTAIVTGSSRGLGKAIAWKLGNMGANIVLNGSPASSTSLDATAEEFKAAGINNVVVAKGDVKNPEDVENMVKTAMDAFGRIDILVNNAWDDVLNTNLKSAYLCTKAVSKIMLKQKSGKIINITSQANYAASKAGLIGFTKSIAKEFAAKGIYCNAVAPGIIKTDMTDVLPDKVKEMYLNNIPLKRFGTPEEVANVVGFLASDDSNYITGQVINIDGGL

Solvent-accessible surface area: 10356 Å² total; per-residue (Å²): 159,111,0,69,57,55,0,0,0,0,2,31,0,19,56,52,45,1,75,14,0,0,109,70,0,6,62,11,24,3,25,0,0,0,5,8,52,96,92,35,134,48,1,74,49,3,15,125,88,1,53,96,51,65,11,94,36,42,39,1,96,10,42,12,130,58,87,70,39,4,60,62,0,17,132,27,0,64,101,46,54,47,80,0,11,1,0,0,6,16,61,102,116,78,36,71,75,42,15,38,31,6,2,125,42,0,0,54,34,0,10,57,26,0,60,186,44,157,43,7,17,1,1,0,6,5,102,123,83,38,62,62,58,5,85,64,26,5,34,38,35,0,108,66,17,3,181,98,15,53,104,85,38,2,51,0,4,0,0,2,10,25,47,20,105,60,128,71,24,90,87,53,91,89,84,40,20,56,66,114,61,68,63,3,82,98,118,135,35,15,41,27,103,70,0,2,75,25,0,2,76,2,1,2,92,108,1,72,209,54,45,14,91,37,52,97,37,37,19,57,111

InterPro domains:
  IPR002347 Short-chain dehydrogenase/reductase SDR [PF13561] (14-245)
  IPR002347 Short-chain dehydrogenase/reductase SDR [PR00080] (82-93)
  IPR002347 Short-chain dehydrogenase/reductase SDR [PR00080] (135-143)
  IPR002347 Short-chain dehydrogenase/reductase SDR [PR00080] (155-174)
  IPR002347 Short-chain dehydrogenase/reductase SDR [PR00081] (7-24)
  IPR002347 Short-chain dehydrogenase/reductase SDR [PR00081] (82-93)
  IPR002347 Short-chain dehydrogenase/reductase SDR [PR00081] (129-145)
  IPR002347 Short-chain dehydrogenase/reductase SDR [PR00081] (155-174)
  IPR002347 Short-chain dehydrogenase/reductase SDR [PR00081] (176-193)
  IPR002347 Short-chain dehydrogenase/reductase SDR [PR00081] (209-229)
  IPR011284 3-oxoacyl-(acyl-carrier-protein) reductase [TIGR01830] (8-246)
  IPR020904 Short-chain dehydrogenase/reductase, conserved site [PS00061] (142-170)
  IPR036291 NAD(P)-binding domain superfamily [SSF51735] (4-247)
  IPR050259 Short-chain dehydrogenases/reductases [PTHR42879] (1-246)
  IPR057326 Ketoreductase domain [SM00822] (6-191)

Organism: Acetivibrio thermocellus (strain ATCC 27405 / DSM 1237 / JCM 9322 / NBRC 103400 / NCIMB 10682 / NRRL B-4536 / VPI 7372) (NCBI:txid203119)